Protein AF-0000000067513348 (afdb_homodimer)

Nearest PDB structures (foldseek):
  6lum-assembly1_C  TM=8.957E-01  e=8.900E-07  Mycolicibacterium smegmatis MC2 51
  1nek-assembly1_C  TM=7.418E-01  e=1.037E-02  Escherichia coli
  2acz-assembly1_C-2  TM=6.701E-01  e=1.286E-02  Escherichia coli
  2acz-assembly1_C-3  TM=6.701E-01  e=1.286E-02  Escherichia coli
  7jz2-assembly1_C  TM=6.720E-01  e=1.595E-02  Escherichia coli K-12

Structure (mmCIF, N/CA/C/O backbone):
data_AF-0000000067513348-model_v1
#
loop_
_entity.id
_entity.type
_entity.pdbx_description
1 polymer 'Succinate dehydrogenase, cytochrome subunit'
#
loop_
_atom_site.group_PDB
_atom_site.id
_atom_site.type_symbol
_atom_site.label_atom_id
_atom_site.label_alt_id
_atom_site.label_comp_id
_atom_site.label_asym_id
_atom_site.label_entity_id
_atom_site.label_seq_id
_atom_site.pdbx_PDB_ins_code
_atom_site.Cartn_x
_atom_site.Cartn_y
_atom_site.Cartn_z
_atom_site.occupancy
_atom_site.B_iso_or_equiv
_atom_site.auth_seq_id
_atom_site.auth_comp_id
_atom_site.auth_asym_id
_atom_site.auth_atom_id
_atom_site.pdbx_PDB_model_num
ATOM 1 N N . MET A 1 1 ? -5.938 24.328 7.621 1 31.73 1 MET A N 1
ATOM 2 C CA . MET A 1 1 ? -6.676 23.156 8.102 1 31.73 1 MET A CA 1
ATOM 3 C C . MET A 1 1 ? -7.84 22.828 7.176 1 31.73 1 MET A C 1
ATOM 5 O O . MET A 1 1 ? -8.562 23.719 6.742 1 31.73 1 MET A O 1
ATOM 9 N N . TYR A 1 2 ? -7.648 21.75 6.25 1 42.44 2 TYR A N 1
ATOM 10 C CA . TYR A 1 2 ? -8.648 21.328 5.277 1 42.44 2 TYR A CA 1
ATOM 11 C C . TYR A 1 2 ? -10.047 21.375 5.883 1 42.44 2 TYR A C 1
ATOM 13 O O . TYR A 1 2 ? -10.422 20.484 6.66 1 42.44 2 TYR A O 1
ATOM 21 N N . ARG A 1 3 ? -10.492 22.453 6.145 1 49.69 3 ARG A N 1
ATOM 22 C CA . ARG A 1 3 ? -11.703 22.797 6.883 1 49.69 3 ARG A CA 1
ATOM 23 C C . ARG A 1 3 ? -12.898 22 6.391 1 49.69 3 ARG A C 1
ATOM 25 O O . ARG A 1 3 ? -13.906 21.875 7.098 1 49.69 3 ARG A O 1
ATOM 32 N N . GLY A 1 4 ? -13.156 21.828 5.051 1 55.34 4 GLY A N 1
ATOM 33 C CA . GLY A 1 4 ? -14.469 21.359 4.617 1 55.34 4 GLY A CA 1
ATOM 34 C C . GLY A 1 4 ? -14.656 19.859 4.793 1 55.34 4 GLY A C 1
ATOM 35 O O . GLY A 1 4 ? -13.703 19.141 5.078 1 55.34 4 GLY A O 1
ATOM 36 N N . SER A 1 5 ? -15.969 19.391 5.074 1 69.56 5 SER A N 1
ATOM 37 C CA . SER A 1 5 ? -16.453 18.047 5.289 1 69.56 5 SER A CA 1
ATOM 38 C C . SER A 1 5 ? -15.734 17.047 4.391 1 69.56 5 SER A C 1
ATOM 40 O O . SER A 1 5 ? -15.383 15.945 4.828 1 69.56 5 SER A O 1
ATOM 42 N N . GLU A 1 6 ? -15.234 17.547 3.195 1 72.69 6 GLU A N 1
ATOM 43 C CA . GLU A 1 6 ? -14.609 16.641 2.244 1 72.69 6 GLU A CA 1
ATOM 44 C C . GLU A 1 6 ? -13.18 16.312 2.658 1 72.69 6 GLU A C 1
ATOM 46 O O . GLU A 1 6 ? -12.75 15.156 2.562 1 72.69 6 GLU A O 1
ATOM 51 N N . GLY A 1 7 ? -12.523 17.281 3.131 1 77.19 7 GLY A N 1
ATOM 52 C CA . GLY A 1 7 ? -11.141 17.094 3.549 1 77.19 7 GLY A CA 1
ATOM 53 C C . GLY A 1 7 ? -11 16.188 4.75 1 77.19 7 GLY A C 1
ATOM 54 O O . GLY A 1 7 ? -10.094 15.344 4.793 1 77.19 7 GLY A O 1
ATOM 55 N N . GLN A 1 8 ? -11.93 16.406 5.578 1 85.25 8 GLN A N 1
ATOM 56 C CA . GLN A 1 8 ? -11.883 15.578 6.785 1 85.25 8 GLN A CA 1
ATOM 57 C C . GLN A 1 8 ? -12.148 14.109 6.457 1 85.25 8 GLN A C 1
ATOM 59 O O . GLN A 1 8 ? -11.461 13.219 6.973 1 85.25 8 GLN A O 1
ATOM 64 N N . TRP A 1 9 ? -13.07 13.914 5.562 1 88.94 9 TRP A N 1
ATOM 65 C CA . TRP A 1 9 ? -13.383 12.539 5.195 1 88.94 9 TRP A CA 1
ATOM 66 C C . TRP A 1 9 ? -12.242 11.906 4.41 1 88.94 9 TRP A C 1
ATOM 68 O O . TRP A 1 9 ? -11.953 10.719 4.559 1 88.94 9 TRP A O 1
ATOM 78 N N . ALA A 1 10 ? -11.625 12.703 3.598 1 91.44 10 ALA A N 1
ATOM 79 C CA . ALA A 1 10 ? -10.484 12.188 2.842 1 91.44 10 ALA A CA 1
ATOM 80 C C . ALA A 1 10 ? -9.359 11.75 3.775 1 91.44 10 ALA A C 1
ATOM 82 O O . ALA A 1 10 ? -8.711 10.734 3.533 1 91.44 10 ALA A O 1
ATOM 83 N N . PHE A 1 11 ? -9.297 12.5 4.812 1 91.31 11 PHE A N 1
ATOM 84 C CA . PHE A 1 11 ? -8.281 12.219 5.824 1 91.31 11 PHE A CA 1
ATOM 85 C C . PHE A 1 11 ? -8.578 10.898 6.531 1 91.31 11 PHE A C 1
ATOM 87 O O . PHE A 1 11 ? -7.715 10.023 6.602 1 91.31 11 PHE A O 1
ATOM 94 N N . TYR A 1 12 ? -9.711 10.703 6.941 1 93.75 12 TYR A N 1
ATOM 95 C CA . TYR A 1 12 ? -10.086 9.5 7.676 1 93.75 12 TYR A CA 1
ATOM 96 C C . TYR A 1 12 ? -10.07 8.273 6.766 1 93.75 12 TYR A C 1
ATOM 98 O O . TYR A 1 12 ? -9.531 7.23 7.133 1 93.75 12 TYR A O 1
ATOM 106 N N . LEU A 1 13 ? -10.594 8.445 5.621 1 95.94 13 LEU A N 1
ATOM 107 C CA . LEU A 1 13 ? -10.688 7.324 4.691 1 95.94 13 LEU A CA 1
ATOM 108 C C . LEU A 1 13 ? -9.305 6.879 4.238 1 95.94 13 LEU A C 1
ATOM 110 O O . LEU A 1 13 ? -9.078 5.688 3.998 1 95.94 13 LEU A O 1
ATOM 114 N N . HIS A 1 14 ? -8.391 7.781 4.137 1 97.25 14 HIS A N 1
ATOM 115 C CA . HIS A 1 14 ? -7.027 7.438 3.758 1 97.25 14 HIS A CA 1
ATOM 116 C C . HIS A 1 14 ? -6.371 6.547 4.809 1 97.25 14 HIS A C 1
ATOM 118 O O . HIS A 1 14 ? -5.805 5.5 4.477 1 97.25 14 HIS A O 1
ATOM 124 N N . ARG A 1 15 ? -6.582 6.926 6.062 1 96.62 15 ARG A N 1
ATOM 125 C CA . ARG A 1 15 ? -5.984 6.172 7.156 1 96.62 15 ARG A CA 1
ATOM 126 C C . ARG A 1 15 ? -6.691 4.832 7.352 1 96.62 15 ARG A C 1
ATOM 128 O O . ARG A 1 15 ? -6.043 3.812 7.594 1 96.62 15 ARG A O 1
ATOM 135 N N . ILE A 1 16 ? -7.969 4.809 7.18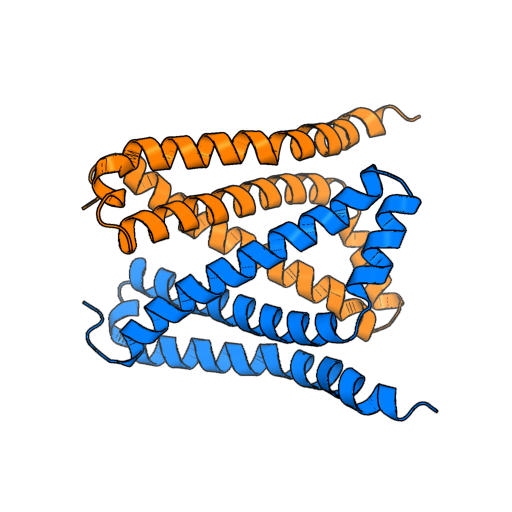4 1 96.81 16 ILE A N 1
ATOM 136 C CA . ILE A 1 16 ? -8.742 3.578 7.312 1 96.81 16 ILE A CA 1
ATOM 137 C C . ILE A 1 16 ? -8.367 2.615 6.188 1 96.81 16 ILE A C 1
ATOM 139 O O . ILE A 1 16 ? -8.18 1.419 6.422 1 96.81 16 ILE A O 1
ATOM 143 N N . SER A 1 17 ? -8.258 3.098 5.004 1 97.75 17 SER A N 1
ATOM 144 C CA . SER A 1 17 ? -7.859 2.242 3.891 1 97.75 17 SER A CA 1
ATOM 145 C C . SER A 1 17 ? -6.445 1.712 4.082 1 97.75 17 SER A C 1
ATOM 147 O O . SER A 1 17 ? -6.164 0.55 3.781 1 97.75 17 SER A O 1
ATOM 149 N N . GLY A 1 18 ? -5.582 2.559 4.613 1 97.62 18 GLY A N 1
ATOM 150 C CA . GLY A 1 18 ? -4.234 2.102 4.914 1 97.62 18 GLY A CA 1
ATOM 151 C C . GLY A 1 18 ? -4.203 0.943 5.895 1 97.62 18 GLY A C 1
ATOM 152 O O . GLY A 1 18 ? -3.455 -0.018 5.699 1 97.62 18 GLY A O 1
ATOM 153 N N . ILE A 1 19 ? -5.031 1.022 6.902 1 97.25 19 ILE A N 1
ATOM 154 C CA . ILE A 1 19 ? -5.113 -0.045 7.891 1 97.25 19 ILE A CA 1
ATOM 155 C C . ILE A 1 19 ? -5.668 -1.311 7.242 1 97.25 19 ILE A C 1
ATOM 157 O O . ILE A 1 19 ? -5.152 -2.408 7.465 1 97.25 19 ILE A O 1
ATOM 161 N N . GLY A 1 20 ? -6.75 -1.116 6.52 1 96.75 20 GLY A N 1
ATOM 162 C CA . GLY A 1 20 ? -7.297 -2.258 5.801 1 96.75 20 GLY A CA 1
ATOM 163 C C . GLY A 1 20 ? -6.285 -2.928 4.891 1 96.75 20 GLY A C 1
ATOM 164 O O . GLY A 1 20 ? -6.188 -4.156 4.863 1 96.75 20 GLY A O 1
ATOM 165 N N . ILE A 1 21 ? -5.52 -2.182 4.168 1 97.19 21 ILE A N 1
ATOM 166 C CA . ILE A 1 21 ? -4.512 -2.693 3.248 1 97.19 21 ILE A CA 1
ATOM 167 C C . ILE A 1 21 ? -3.42 -3.42 4.031 1 97.19 21 ILE A C 1
ATOM 169 O O . ILE A 1 21 ? -2.92 -4.461 3.594 1 97.19 21 ILE A O 1
ATOM 173 N N . LEU A 1 22 ? -3.098 -2.896 5.203 1 96.38 22 LEU A N 1
ATOM 174 C CA . LEU A 1 22 ? -2.072 -3.529 6.027 1 96.38 22 LEU A CA 1
ATOM 175 C C . LEU A 1 22 ? -2.506 -4.93 6.453 1 96.38 22 LEU A C 1
ATOM 177 O O . LEU A 1 22 ? -1.706 -5.867 6.426 1 96.38 22 LEU A O 1
ATOM 181 N N . VAL A 1 23 ? -3.715 -5.035 6.82 1 94.12 23 VAL A N 1
ATOM 182 C CA . VAL A 1 23 ? -4.238 -6.332 7.23 1 94.12 23 VAL A CA 1
ATOM 183 C C . VAL A 1 23 ? -4.16 -7.312 6.066 1 94.12 23 VAL A C 1
ATOM 185 O O . VAL A 1 23 ? -3.701 -8.445 6.23 1 94.12 23 VAL A O 1
ATOM 188 N N . PHE A 1 24 ? -4.547 -6.863 4.934 1 93.06 24 PHE A N 1
ATOM 189 C CA . PHE A 1 24 ? -4.496 -7.73 3.762 1 93.06 24 PHE A CA 1
ATOM 190 C C . PHE A 1 24 ? -3.051 -8.055 3.391 1 93.06 24 PHE A C 1
ATOM 192 O O . PHE A 1 24 ? -2.752 -9.164 2.943 1 93.06 24 PHE A O 1
ATOM 199 N N . LEU A 1 25 ? -2.211 -7.102 3.494 1 93.88 25 LEU A N 1
ATOM 200 C CA . LEU A 1 25 ? -0.804 -7.32 3.172 1 93.88 25 LEU A CA 1
ATOM 201 C C . LEU A 1 25 ? -0.215 -8.438 4.023 1 93.88 25 LEU A C 1
ATOM 203 O O . LEU A 1 25 ? 0.564 -9.258 3.531 1 93.88 25 LEU A O 1
ATOM 207 N N . VAL A 1 26 ? -0.565 -8.461 5.309 1 91.25 26 VAL A N 1
ATOM 208 C CA . VAL A 1 26 ? -0.081 -9.523 6.188 1 91.25 26 VAL A CA 1
ATOM 209 C C . VAL A 1 26 ? -0.565 -10.875 5.676 1 91.25 26 VAL A C 1
ATOM 211 O O . VAL A 1 26 ? 0.214 -11.828 5.59 1 91.25 26 VAL A O 1
ATOM 214 N N . LEU A 1 27 ? -1.807 -10.945 5.277 1 89.44 27 LEU A N 1
ATOM 215 C CA . LEU A 1 27 ? -2.355 -12.188 4.734 1 89.44 27 LEU A CA 1
ATOM 216 C C . LEU A 1 27 ? -1.674 -12.547 3.418 1 89.44 27 LEU A C 1
ATOM 218 O O . LEU A 1 27 ? -1.417 -13.727 3.15 1 89.44 27 LEU A O 1
ATOM 222 N N . HIS A 1 28 ? -1.433 -11.547 2.619 1 88.06 28 HIS A N 1
ATOM 223 C CA . HIS A 1 28 ? -0.771 -11.75 1.334 1 88.06 28 HIS A CA 1
ATOM 224 C C . HIS A 1 28 ? 0.638 -12.305 1.521 1 88.06 28 HIS A C 1
ATOM 226 O O . HIS A 1 28 ? 1.025 -13.258 0.849 1 88.06 28 HIS A O 1
ATOM 232 N N . VAL A 1 29 ? 1.4 -11.75 2.443 1 86.56 29 VAL A N 1
ATOM 233 C CA . VAL A 1 29 ? 2.768 -12.188 2.711 1 86.56 29 VAL A CA 1
ATOM 234 C C . VAL A 1 29 ? 2.754 -13.609 3.273 1 86.56 29 VAL A C 1
ATOM 236 O O . VAL A 1 29 ? 3.594 -14.438 2.912 1 86.56 29 VAL A O 1
ATOM 239 N N . LEU A 1 30 ? 1.807 -13.898 4.141 1 87.5 30 LEU A N 1
ATOM 240 C CA . LEU A 1 30 ? 1.687 -15.242 4.691 1 87.5 30 LEU A CA 1
ATOM 241 C C . LEU A 1 30 ? 1.368 -16.25 3.596 1 87.5 30 LEU A C 1
ATOM 243 O O . LEU A 1 30 ? 1.89 -17.375 3.605 1 87.5 30 LEU A O 1
ATOM 247 N N . ASN A 1 31 ? 0.584 -15.836 2.709 1 86.81 31 ASN A N 1
ATOM 248 C CA . ASN A 1 31 ? 0.25 -16.719 1.592 1 86.81 31 ASN A CA 1
ATOM 249 C C . ASN A 1 31 ? 1.469 -17 0.719 1 86.81 31 ASN A C 1
ATOM 251 O O . ASN A 1 31 ? 1.747 -18.156 0.391 1 86.81 31 ASN A O 1
ATOM 255 N N . ILE A 1 32 ? 2.238 -16.016 0.394 1 83.06 32 ILE A N 1
ATOM 256 C CA . ILE A 1 32 ? 3.42 -16.188 -0.444 1 83.06 32 ILE A CA 1
ATOM 257 C C . ILE A 1 32 ? 4.484 -16.969 0.319 1 83.06 32 ILE A C 1
ATOM 259 O O . ILE A 1 32 ? 5.121 -17.875 -0.238 1 83.06 32 ILE A O 1
ATOM 263 N N . ALA A 1 33 ? 4.574 -16.703 1.636 1 82.62 33 ALA A N 1
ATOM 264 C CA . ALA A 1 33 ? 5.566 -17.359 2.479 1 82.62 33 ALA A CA 1
ATOM 265 C C . ALA A 1 33 ? 5.203 -18.812 2.717 1 82.62 33 ALA A C 1
ATOM 267 O O . ALA A 1 33 ? 6.066 -19.625 3.053 1 82.62 33 ALA A O 1
ATOM 268 N N . SER A 1 34 ? 3.979 -19.156 2.576 1 87.19 34 SER A N 1
ATOM 269 C CA . SER A 1 34 ? 3.523 -20.516 2.854 1 87.19 34 SER A CA 1
ATOM 270 C C . SER A 1 34 ? 4.211 -21.516 1.942 1 87.19 34 SER A C 1
ATOM 272 O O . SER A 1 34 ? 4.367 -22.688 2.307 1 87.19 34 SER A O 1
ATOM 274 N N . ALA A 1 35 ? 4.625 -21.078 0.746 1 81.69 35 ALA A N 1
ATOM 275 C CA . ALA A 1 35 ? 5.34 -21.953 -0.18 1 81.69 35 ALA A CA 1
ATOM 276 C C . ALA A 1 35 ? 6.672 -22.406 0.412 1 81.69 35 ALA A C 1
ATOM 278 O O . ALA A 1 35 ? 7.191 -23.469 0.05 1 81.69 35 ALA A O 1
ATOM 279 N N . MET A 1 36 ? 7.148 -21.609 1.382 1 78.56 36 MET A N 1
ATOM 280 C CA . MET A 1 36 ? 8.422 -21.938 2.012 1 78.56 36 MET A CA 1
ATOM 281 C C . MET A 1 36 ? 8.242 -23 3.086 1 78.56 36 MET A C 1
ATOM 283 O O . MET A 1 36 ? 9.219 -23.594 3.547 1 78.56 36 MET A O 1
ATOM 287 N N . TRP A 1 37 ? 6.98 -23.328 3.453 1 85.81 37 TRP A N 1
ATOM 288 C CA . TRP A 1 37 ? 6.727 -24.25 4.559 1 85.81 37 TRP A CA 1
ATOM 289 C C . TRP A 1 37 ? 6.16 -25.578 4.055 1 85.81 37 TRP A C 1
ATOM 291 O O . TRP A 1 37 ? 5.688 -26.391 4.844 1 85.81 37 TRP A O 1
ATOM 301 N N . GLY A 1 38 ? 6.086 -25.828 2.734 1 87.38 38 GLY A N 1
ATOM 302 C CA . GLY A 1 38 ? 5.695 -27.109 2.16 1 87.38 38 GLY A CA 1
ATOM 303 C C . GLY A 1 38 ? 4.285 -27.094 1.596 1 87.38 38 GLY A C 1
ATOM 304 O O . GLY A 1 38 ? 3.535 -26.141 1.798 1 87.38 38 GLY A O 1
ATOM 305 N N . PRO A 1 39 ? 3.938 -28.156 0.902 1 90.81 39 PRO A N 1
ATOM 306 C CA . PRO A 1 39 ? 2.656 -28.219 0.198 1 90.81 39 PRO A CA 1
ATOM 307 C C . PRO A 1 39 ? 1.464 -28.297 1.15 1 90.81 39 PRO A C 1
ATOM 309 O O . PRO A 1 39 ? 0.375 -27.812 0.82 1 90.81 39 PRO A O 1
ATOM 312 N N . GLU A 1 40 ? 1.701 -28.906 2.23 1 92.31 40 GLU A N 1
ATOM 313 C CA . GLU A 1 40 ? 0.594 -29 3.176 1 92.31 40 GLU A CA 1
ATOM 314 C C . GLU A 1 40 ? 0.134 -27.625 3.639 1 92.31 40 GLU A C 1
ATOM 316 O O . GLU A 1 40 ? -1.065 -27.344 3.66 1 92.31 40 GLU A O 1
ATOM 321 N N . VAL A 1 41 ? 1.151 -26.844 3.994 1 90.19 41 VAL A N 1
ATOM 322 C CA . VAL A 1 41 ? 0.837 -25.5 4.473 1 90.19 41 VAL A CA 1
ATOM 323 C C . VAL A 1 41 ? 0.28 -24.656 3.326 1 90.19 41 VAL A C 1
ATOM 325 O O . VAL A 1 41 ? -0.736 -23.984 3.482 1 90.19 41 VAL A O 1
ATOM 328 N N . SER A 1 42 ? 0.935 -24.734 2.209 1 89.06 42 SER A N 1
ATOM 329 C CA . SER A 1 42 ? 0.502 -23.953 1.054 1 89.06 42 SER A CA 1
ATOM 330 C C . SER A 1 42 ? -0.911 -24.328 0.626 1 89.06 42 SER A C 1
ATOM 332 O O . SER A 1 42 ? -1.727 -23.469 0.309 1 89.06 42 SER A O 1
ATOM 334 N N . ASN A 1 43 ? -1.241 -25.609 0.68 1 90 43 ASN A N 1
ATOM 335 C CA . ASN A 1 43 ? -2.566 -26.078 0.293 1 90 43 ASN A CA 1
ATOM 336 C C . ASN A 1 43 ? -3.639 -25.594 1.266 1 90 43 ASN A C 1
ATOM 338 O O . ASN A 1 43 ? -4.762 -25.281 0.856 1 90 43 ASN A O 1
ATOM 342 N N . ALA A 1 44 ? -3.297 -25.547 2.504 1 87.56 44 ALA A N 1
ATOM 343 C CA . ALA A 1 44 ? -4.242 -25.062 3.502 1 87.56 44 ALA A CA 1
ATOM 344 C C . ALA A 1 44 ? -4.602 -23.594 3.238 1 87.56 44 ALA A C 1
ATOM 346 O O . ALA A 1 44 ? -5.773 -23.219 3.334 1 87.56 44 ALA A O 1
ATOM 347 N N . PHE A 1 45 ? -3.607 -22.844 2.891 1 86.62 45 PHE A N 1
ATOM 348 C CA . PHE A 1 45 ? -3.838 -21.438 2.578 1 86.62 45 PHE A CA 1
ATOM 349 C C . PHE A 1 45 ? -4.668 -21.297 1.308 1 86.62 45 PHE A C 1
ATOM 351 O O . PHE A 1 45 ? -5.555 -20.438 1.231 1 86.62 45 PHE A O 1
ATOM 358 N N . MET A 1 46 ? -4.434 -22.172 0.364 1 83.19 46 MET A N 1
ATOM 359 C CA . MET A 1 46 ? -5.188 -22.125 -0.887 1 83.19 46 MET A CA 1
ATOM 360 C C . MET A 1 46 ? -6.664 -22.406 -0.644 1 83.19 46 MET A C 1
ATOM 362 O O . MET A 1 46 ? -7.531 -21.766 -1.233 1 83.19 46 MET A O 1
ATOM 366 N N . LYS A 1 47 ? -6.883 -23.297 0.17 1 83.94 47 LYS A N 1
ATOM 367 C CA . LYS A 1 47 ? -8.258 -23.641 0.508 1 83.94 47 LYS A CA 1
ATOM 368 C C . LYS A 1 47 ? -8.961 -22.484 1.214 1 83.94 47 LYS A C 1
ATOM 370 O O . LYS A 1 47 ? -10.141 -22.219 0.98 1 83.94 47 LYS A O 1
ATOM 375 N N . PHE A 1 48 ? -8.18 -21.812 2.01 1 80.12 48 PHE A N 1
ATOM 376 C CA . PHE A 1 48 ? -8.719 -20.688 2.752 1 80.12 48 PHE A CA 1
ATOM 377 C C . PHE A 1 48 ? -9.047 -19.531 1.814 1 80.12 48 PHE A C 1
ATOM 379 O O . PHE A 1 48 ? -10.117 -18.922 1.912 1 80.12 48 PHE A O 1
ATOM 386 N N . TYR A 1 49 ? -8.266 -19.281 0.814 1 77.38 49 TYR A N 1
ATOM 387 C CA . TYR A 1 49 ? -8.367 -18.094 -0.033 1 77.38 49 TYR A CA 1
ATOM 388 C C . TYR A 1 49 ? -9.367 -18.312 -1.158 1 77.38 49 TYR A C 1
ATOM 390 O O . TYR A 1 49 ? -9.836 -17.359 -1.775 1 77.38 49 TYR A O 1
ATOM 398 N N . HIS A 1 50 ? -9.766 -19.531 -1.414 1 74.12 50 HIS A N 1
ATOM 399 C CA . HIS A 1 50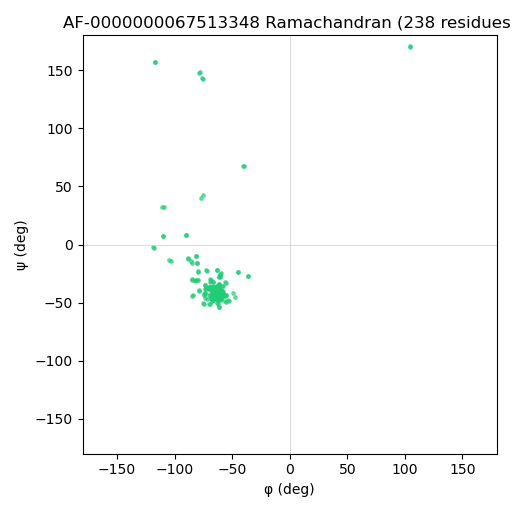 ? -10.68 -19.812 -2.516 1 74.12 50 HIS A CA 1
ATOM 400 C C . HIS A 1 50 ? -12.133 -19.734 -2.055 1 74.12 50 HIS A C 1
ATOM 402 O O . HIS A 1 50 ? -13.047 -19.938 -2.855 1 74.12 50 HIS A O 1
ATOM 408 N N . GLN A 1 51 ? -12.258 -19.312 -0.924 1 77.25 51 GLN A N 1
ATOM 409 C CA . GLN A 1 51 ? -13.625 -19.125 -0.463 1 77.25 51 GLN A CA 1
ATOM 410 C C . GLN A 1 51 ? -14.242 -17.859 -1.07 1 77.25 51 GLN A C 1
ATOM 412 O O . GLN A 1 51 ? -13.539 -16.875 -1.31 1 77.25 51 GLN A O 1
ATOM 417 N N . PRO A 1 52 ? -15.523 -17.891 -1.392 1 77.56 52 PRO A N 1
ATOM 418 C CA . PRO A 1 52 ? -16.188 -16.75 -2.033 1 77.56 52 PRO A CA 1
ATOM 419 C C . PRO A 1 52 ? -16.047 -15.469 -1.227 1 77.56 52 PRO A C 1
ATOM 421 O O . PRO A 1 52 ? -16.031 -14.375 -1.801 1 77.56 52 PRO A O 1
ATOM 424 N N . VAL A 1 53 ? -16 -15.578 0.058 1 80.25 53 VAL A N 1
ATOM 425 C CA . VAL A 1 53 ? -15.898 -14.406 0.924 1 80.25 53 VAL A CA 1
ATOM 426 C C . VAL A 1 53 ? -14.617 -13.641 0.612 1 80.25 53 VAL A C 1
ATOM 428 O O . VAL A 1 53 ? -14.57 -12.414 0.727 1 80.25 53 VAL A O 1
ATOM 431 N N . PHE A 1 54 ? -13.648 -14.344 0.082 1 82.62 54 PHE A N 1
ATOM 432 C CA . PHE A 1 54 ? -12.375 -13.695 -0.181 1 82.62 54 PHE A CA 1
ATOM 433 C C . PHE A 1 54 ? -12.438 -12.875 -1.464 1 82.62 54 PHE A C 1
ATOM 435 O O . PHE A 1 54 ? -11.664 -11.93 -1.639 1 82.62 54 PHE A O 1
ATOM 442 N N . GLN A 1 55 ? -13.422 -13.289 -2.332 1 81.94 55 GLN A N 1
ATOM 443 C CA . GLN A 1 55 ? -13.594 -12.484 -3.535 1 81.94 55 GLN A CA 1
ATOM 444 C C . GLN A 1 55 ? -14.18 -11.117 -3.199 1 81.94 55 GLN A C 1
ATOM 446 O O . GLN A 1 55 ? -13.812 -10.109 -3.812 1 81.94 55 GLN A O 1
ATOM 451 N N . LEU A 1 56 ? -15.078 -11.125 -2.242 1 87.62 56 LEU A N 1
ATOM 452 C CA . LEU A 1 56 ? -15.625 -9.859 -1.774 1 87.62 56 LEU A CA 1
ATOM 453 C C . LEU A 1 56 ? -14.539 -9.023 -1.097 1 87.62 56 LEU A C 1
ATOM 455 O O . LEU A 1 56 ? -14.477 -7.809 -1.29 1 87.62 56 LEU A O 1
ATOM 459 N N . GLY A 1 57 ? -13.734 -9.695 -0.346 1 89.75 57 GLY A N 1
ATOM 460 C CA . GLY A 1 57 ? -12.617 -9.023 0.288 1 89.75 57 GLY A CA 1
ATOM 461 C C . GLY A 1 57 ? -11.641 -8.422 -0.707 1 89.75 57 GLY A C 1
ATOM 462 O O . GLY A 1 57 ? -11.117 -7.332 -0.487 1 89.75 57 GLY A O 1
ATOM 463 N N . LEU A 1 58 ? -11.531 -9.148 -1.771 1 88.25 58 LEU A N 1
ATOM 464 C CA . LEU A 1 58 ? -10.641 -8.664 -2.814 1 88.25 58 LEU A CA 1
ATOM 465 C C . LEU A 1 58 ? -11.188 -7.379 -3.438 1 88.25 58 LEU A C 1
ATOM 467 O O . LEU A 1 58 ? -10.43 -6.441 -3.699 1 88.25 58 LEU A O 1
ATOM 471 N N . LEU A 1 59 ? -12.461 -7.352 -3.645 1 91.38 59 LEU A N 1
ATOM 472 C CA . LEU A 1 59 ? -13.078 -6.152 -4.211 1 91.38 59 LEU A CA 1
ATOM 473 C C . LEU A 1 59 ? -12.914 -4.965 -3.271 1 91.38 59 LEU A C 1
ATOM 475 O O . LEU A 1 59 ? -12.609 -3.854 -3.715 1 91.38 59 LEU A O 1
ATOM 479 N N . VAL A 1 60 ? -13.102 -5.238 -2.023 1 94.81 60 VAL A N 1
ATOM 480 C CA . VAL A 1 60 ? -12.945 -4.184 -1.024 1 94.81 60 VAL A CA 1
ATOM 481 C C . VAL A 1 60 ? -11.484 -3.738 -0.963 1 94.81 60 VAL A C 1
ATOM 483 O O . VAL A 1 60 ? -11.203 -2.543 -0.867 1 94.81 60 VAL A O 1
ATOM 486 N N . LEU A 1 61 ? -10.625 -4.688 -1.046 1 94.75 61 LEU A N 1
ATOM 487 C CA . LEU A 1 61 ? -9.203 -4.387 -1.019 1 94.75 61 LEU A CA 1
ATOM 488 C C . LEU A 1 61 ? -8.805 -3.533 -2.219 1 94.75 61 LEU A C 1
ATOM 490 O O . LEU A 1 61 ? -8.078 -2.549 -2.07 1 94.75 61 LEU A O 1
ATOM 494 N N . ILE A 1 62 ? -9.266 -3.885 -3.348 1 94.19 62 ILE A N 1
ATOM 495 C CA . ILE A 1 62 ? -8.93 -3.146 -4.559 1 94.19 62 ILE A CA 1
ATOM 496 C C . ILE A 1 62 ? -9.445 -1.714 -4.449 1 94.19 62 ILE A C 1
ATOM 498 O O . ILE A 1 62 ? -8.742 -0.763 -4.789 1 94.19 62 ILE A O 1
ATOM 502 N N . ALA A 1 63 ? -10.68 -1.607 -3.936 1 97 63 ALA A N 1
ATOM 503 C CA . ALA A 1 63 ? -11.227 -0.271 -3.709 1 97 63 ALA A CA 1
ATOM 504 C C . ALA A 1 63 ? -10.344 0.52 -2.742 1 97 63 ALA A C 1
ATOM 506 O O . ALA A 1 63 ? -10.047 1.69 -2.982 1 97 63 ALA A O 1
ATOM 507 N N . GLY A 1 64 ? -9.961 -0.097 -1.677 1 97.75 64 GLY A N 1
ATOM 508 C CA . GLY A 1 64 ? -9.109 0.541 -0.689 1 97.75 64 GLY A CA 1
ATOM 509 C C . GLY A 1 64 ? -7.754 0.947 -1.244 1 97.75 64 GLY A C 1
ATOM 510 O O . GLY A 1 64 ? -7.281 2.055 -0.988 1 97.75 64 GLY A O 1
ATOM 511 N N . VAL A 1 65 ? -7.145 0.101 -1.998 1 97.5 65 VAL A N 1
ATOM 512 C CA . VAL A 1 65 ? -5.824 0.359 -2.562 1 97.5 65 VAL A CA 1
ATOM 513 C C . VAL A 1 65 ? -5.906 1.516 -3.557 1 97.5 65 VAL A C 1
ATOM 515 O O . VAL A 1 65 ? -5.051 2.404 -3.557 1 97.5 65 VAL A O 1
ATOM 518 N N . LEU A 1 66 ? -6.918 1.52 -4.402 1 97.31 66 LEU A N 1
ATOM 519 C CA . LEU A 1 66 ? -7.074 2.582 -5.387 1 97.31 66 LEU A CA 1
ATOM 520 C C . LEU A 1 66 ? -7.316 3.926 -4.707 1 97.31 66 LEU A C 1
ATOM 522 O O . LEU A 1 66 ? -6.699 4.93 -5.066 1 97.31 66 LEU A O 1
ATOM 526 N N . TYR A 1 67 ? -8.188 3.912 -3.768 1 98.06 67 TYR A N 1
ATOM 527 C CA . TYR A 1 67 ? -8.445 5.156 -3.053 1 98.06 67 TYR A CA 1
ATOM 528 C C . TYR A 1 67 ? -7.191 5.652 -2.346 1 98.06 67 TYR A C 1
ATOM 530 O O . TYR A 1 67 ? -6.828 6.824 -2.459 1 98.06 67 TYR A O 1
ATOM 538 N N . HIS A 1 68 ? -6.586 4.816 -1.547 1 98.38 68 HIS A N 1
ATOM 539 C CA . HIS A 1 68 ? -5.375 5.156 -0.809 1 98.38 68 HIS A CA 1
ATOM 540 C C . HIS A 1 68 ? -4.297 5.703 -1.738 1 98.38 68 HIS A C 1
ATOM 542 O O . HIS A 1 68 ? -3.68 6.73 -1.443 1 98.38 68 HIS A O 1
ATOM 548 N N . GLY A 1 69 ? -4.07 4.988 -2.838 1 97.94 69 GLY A N 1
ATOM 549 C CA . GLY A 1 69 ? -3.055 5.406 -3.793 1 97.94 69 GLY A CA 1
ATOM 550 C C . GLY A 1 69 ? -3.348 6.754 -4.422 1 97.94 69 GLY A C 1
ATOM 551 O O . GLY A 1 69 ? -2.488 7.637 -4.438 1 97.94 69 GLY A O 1
ATOM 552 N N . PHE A 1 70 ? -4.539 6.938 -4.949 1 97.94 70 PHE A N 1
ATOM 553 C CA . PHE A 1 70 ? -4.883 8.172 -5.648 1 97.94 70 PHE A CA 1
ATOM 554 C C . PHE A 1 70 ? -4.98 9.336 -4.672 1 97.94 70 PHE A C 1
ATOM 556 O O . PHE A 1 70 ? -4.598 10.461 -4.996 1 97.94 70 PHE A O 1
ATOM 563 N N . ASN A 1 71 ? -5.531 9.023 -3.49 1 97.31 71 ASN A N 1
ATOM 564 C CA . ASN A 1 71 ? -5.555 10.086 -2.49 1 97.31 71 ASN A CA 1
ATOM 565 C C . ASN A 1 71 ? -4.148 10.453 -2.025 1 97.31 71 ASN A C 1
ATOM 567 O O . ASN A 1 71 ? -3.873 11.617 -1.714 1 97.31 71 ASN A O 1
ATOM 571 N N . GLY A 1 72 ? -3.326 9.461 -1.892 1 97.06 72 GLY A N 1
ATOM 572 C CA . GLY A 1 72 ? -1.932 9.742 -1.59 1 97.06 72 GLY A CA 1
ATOM 573 C C . GLY A 1 72 ? -1.263 10.617 -2.629 1 97.06 72 GLY A C 1
ATOM 574 O O . GLY A 1 72 ? -0.509 11.531 -2.283 1 97.06 72 GLY A O 1
ATOM 575 N N . LEU A 1 73 ? -1.479 10.359 -3.859 1 97.44 73 LEU A N 1
ATOM 576 C CA . LEU A 1 73 ? -0.94 11.188 -4.934 1 97.44 73 LEU A CA 1
ATOM 577 C C . LEU A 1 73 ? -1.472 12.609 -4.84 1 97.44 73 LEU A C 1
ATOM 579 O O . LEU A 1 73 ? -0.721 13.57 -5.027 1 97.44 73 LEU A O 1
ATOM 583 N N . ARG A 1 74 ? -2.74 12.711 -4.551 1 96.88 74 ARG A N 1
ATOM 584 C CA . ARG A 1 74 ? -3.348 14.023 -4.355 1 96.88 74 ARG A CA 1
ATOM 585 C C . ARG A 1 74 ? -2.631 14.797 -3.256 1 96.88 74 ARG A C 1
ATOM 587 O O . ARG A 1 74 ? -2.312 15.977 -3.426 1 96.88 74 ARG A O 1
ATOM 594 N N . ILE A 1 75 ? -2.33 14.117 -2.15 1 95.88 75 ILE A N 1
ATOM 595 C CA . ILE A 1 75 ? -1.684 14.75 -1.008 1 95.88 75 ILE A CA 1
ATOM 596 C C . ILE A 1 75 ? -0.26 15.156 -1.381 1 95.88 75 ILE A C 1
ATOM 598 O O . ILE A 1 75 ? 0.186 16.266 -1.045 1 95.88 75 ILE A O 1
ATOM 602 N N . ILE A 1 76 ? 0.397 14.328 -2.09 1 96.75 76 ILE A N 1
ATOM 603 C CA . ILE A 1 76 ? 1.762 14.625 -2.508 1 96.75 76 ILE A CA 1
ATOM 604 C C . ILE A 1 76 ? 1.766 15.852 -3.416 1 96.75 76 ILE A C 1
ATOM 606 O O . ILE A 1 76 ? 2.607 16.75 -3.266 1 96.75 76 ILE A O 1
ATOM 610 N N . LEU A 1 77 ? 0.85 15.93 -4.344 1 96.38 77 LEU A N 1
ATOM 611 C CA . LEU A 1 77 ? 0.769 17.078 -5.246 1 96.38 77 LEU A CA 1
ATOM 612 C C . LEU A 1 77 ? 0.471 18.359 -4.477 1 96.38 77 LEU A C 1
ATOM 614 O O . LEU A 1 77 ? 1.031 19.406 -4.781 1 96.38 77 LEU A O 1
ATOM 618 N N . MET A 1 78 ? -0.349 18.25 -3.5 1 94.75 78 MET A N 1
ATOM 619 C CA . MET A 1 78 ? -0.678 19.406 -2.684 1 94.75 78 MET A CA 1
ATOM 620 C C . MET A 1 78 ? 0.523 19.844 -1.853 1 94.75 78 MET A C 1
ATOM 622 O O . MET A 1 78 ? 0.733 21.047 -1.639 1 94.75 78 MET A O 1
ATOM 626 N N . ASP A 1 79 ? 1.331 18.875 -1.512 1 93.31 79 ASP A N 1
ATOM 627 C CA . ASP A 1 79 ? 2.465 19.156 -0.639 1 93.31 79 ASP A CA 1
ATOM 628 C C . ASP A 1 79 ? 3.641 19.719 -1.433 1 93.31 79 ASP A C 1
ATOM 630 O O . ASP A 1 79 ? 4.406 20.547 -0.921 1 93.31 79 ASP A O 1
ATOM 634 N N . PHE A 1 80 ? 3.832 19.359 -2.67 1 94.88 80 PHE A N 1
ATOM 635 C CA . PHE A 1 80 ? 5.117 19.609 -3.309 1 94.88 80 PHE A CA 1
ATOM 636 C C . PHE A 1 80 ? 4.957 20.547 -4.508 1 94.88 80 PHE A C 1
ATOM 638 O O . PHE A 1 80 ? 5.938 20.891 -5.164 1 94.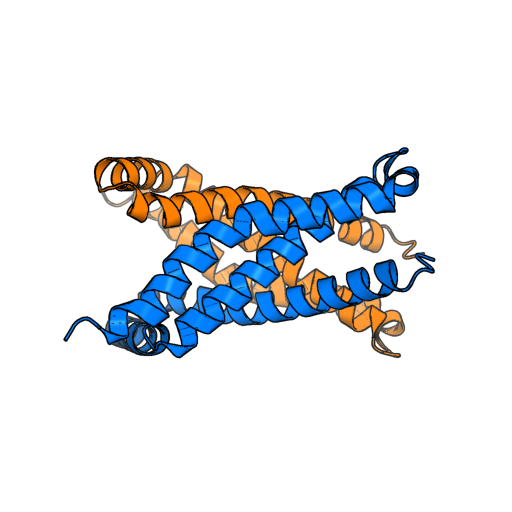88 80 PHE A O 1
ATOM 645 N N . THR A 1 81 ? 3.719 20.906 -4.789 1 95.69 81 THR A N 1
ATOM 646 C CA . THR A 1 81 ? 3.529 21.844 -5.883 1 95.69 81 THR A CA 1
ATOM 647 C C . THR A 1 81 ? 2.92 23.156 -5.375 1 95.69 81 THR A C 1
ATOM 649 O O . THR A 1 81 ? 2.252 23.172 -4.34 1 95.69 81 THR A O 1
ATOM 652 N N . SER A 1 82 ? 3.121 24.219 -6.125 1 96 82 SER A N 1
ATOM 653 C CA . SER A 1 82 ? 2.588 25.531 -5.75 1 96 82 SER A CA 1
ATOM 654 C C . SER A 1 82 ? 1.114 25.656 -6.121 1 96 82 SER A C 1
ATOM 656 O O . SER A 1 82 ? 0.4 26.5 -5.578 1 96 82 SER A O 1
ATOM 658 N N . TRP A 1 83 ? 0.66 24.797 -6.941 1 96.88 83 TRP A N 1
ATOM 659 C CA . TRP A 1 83 ? -0.697 24.922 -7.465 1 96.88 83 TRP A CA 1
ATOM 660 C C . TRP A 1 83 ? -1.626 23.906 -6.797 1 96.88 83 TRP A C 1
ATOM 662 O O . TRP A 1 83 ? -2.85 24.016 -6.91 1 96.88 83 TRP A O 1
ATOM 672 N N . GLY A 1 84 ? -1.135 22.953 -6.109 1 93.69 84 GLY A N 1
ATOM 673 C CA . GLY A 1 84 ? -1.894 21.844 -5.578 1 93.69 84 GLY A CA 1
ATOM 674 C C . GLY A 1 84 ? -3.016 22.266 -4.648 1 93.69 84 GLY A C 1
ATOM 675 O O . GLY A 1 84 ? -4.152 21.812 -4.785 1 93.69 84 GLY A O 1
ATOM 676 N N . VAL A 1 85 ? -2.719 23.203 -3.805 1 93.31 85 VAL A N 1
ATOM 677 C CA . VAL A 1 85 ? -3.703 23.625 -2.814 1 93.31 85 VAL A CA 1
ATOM 678 C C . VAL A 1 85 ? -4.789 24.453 -3.492 1 93.31 85 VAL A C 1
ATOM 680 O O . VAL A 1 85 ? -5.969 24.359 -3.143 1 93.31 85 VAL A O 1
ATOM 683 N N . ARG A 1 86 ? -4.34 25.188 -4.465 1 95.38 86 ARG A N 1
ATOM 684 C CA . ARG A 1 86 ? -5.285 26.016 -5.203 1 95.38 86 ARG A CA 1
ATOM 685 C C . ARG A 1 86 ? -6.32 25.156 -5.922 1 95.38 86 ARG A C 1
ATOM 687 O O . ARG A 1 86 ? -7.492 25.531 -6.012 1 95.38 86 ARG A O 1
ATOM 694 N N . TYR A 1 87 ? -5.879 24.047 -6.395 1 96.19 87 TYR A N 1
ATOM 695 C CA . TYR A 1 87 ? -6.766 23.188 -7.172 1 96.19 87 TYR A CA 1
ATOM 696 C C . TYR A 1 87 ? -7.117 21.922 -6.395 1 96.19 87 TYR A C 1
ATOM 698 O O . TYR A 1 87 ? -7.25 20.844 -6.98 1 96.19 87 TYR A O 1
ATOM 706 N N . GLN A 1 88 ? -7.191 22.031 -5.109 1 93 88 GLN A N 1
ATOM 707 C CA . GLN A 1 88 ? -7.398 20.875 -4.25 1 93 88 GLN A CA 1
ATOM 708 C C . GLN A 1 88 ? -8.727 20.188 -4.559 1 93 88 GLN A C 1
ATOM 710 O O . GLN A 1 88 ? -8.828 18.953 -4.477 1 93 88 GLN A O 1
ATOM 715 N N . LYS A 1 89 ? -9.781 20.938 -4.883 1 93.44 89 LYS A N 1
ATOM 716 C CA . LYS A 1 89 ? -11.07 20.344 -5.223 1 93.44 89 LYS A CA 1
ATOM 717 C C . LYS A 1 89 ? -10.992 19.562 -6.531 1 93.44 89 LYS A C 1
ATOM 719 O O . LYS A 1 89 ? -11.531 18.469 -6.637 1 93.44 89 LYS A O 1
ATOM 724 N N . GLN A 1 90 ? -10.375 20.188 -7.504 1 95.88 90 GLN A N 1
ATOM 725 C CA . GLN A 1 90 ? -10.18 19.5 -8.781 1 95.88 90 GLN A CA 1
ATOM 726 C C . GLN A 1 90 ? -9.359 18.234 -8.602 1 95.88 90 GLN A C 1
ATOM 728 O O . GLN A 1 90 ? -9.633 17.219 -9.234 1 95.88 90 GLN A O 1
ATOM 733 N N . LEU A 1 91 ? -8.383 18.312 -7.777 1 96.25 91 LEU A N 1
ATOM 734 C CA . LEU A 1 91 ? -7.57 17.125 -7.5 1 96.25 91 LEU A CA 1
ATOM 735 C C . LEU A 1 91 ? -8.398 16.031 -6.832 1 96.25 91 LEU A C 1
ATOM 737 O O . LEU A 1 91 ? -8.203 14.852 -7.098 1 96.25 91 LEU A O 1
ATOM 741 N N . TRP A 1 92 ? -9.25 16.438 -5.965 1 95.12 92 TRP A N 1
ATOM 742 C CA . TRP A 1 92 ? -10.141 15.477 -5.312 1 95.12 92 TRP A CA 1
ATOM 743 C C . TRP A 1 92 ? -11.016 14.758 -6.336 1 95.12 92 TRP A C 1
ATOM 745 O O . TRP A 1 92 ? -11.125 13.531 -6.309 1 95.12 92 TRP A O 1
ATOM 755 N N . TYR A 1 93 ? -11.586 15.484 -7.301 1 95.81 93 TYR A N 1
ATOM 756 C CA . TYR A 1 93 ? -12.422 14.898 -8.344 1 95.81 93 TYR A CA 1
ATOM 757 C C . TYR A 1 93 ? -11.602 14 -9.258 1 95.81 93 TYR A C 1
ATOM 759 O O . TYR A 1 93 ? -12.07 12.945 -9.688 1 95.81 93 TYR A O 1
ATOM 767 N N . ALA A 1 94 ? -10.438 14.5 -9.562 1 97.25 94 ALA A N 1
ATOM 768 C CA . ALA A 1 94 ? -9.57 13.695 -10.414 1 97.25 94 ALA A CA 1
ATOM 769 C C . ALA A 1 94 ? -9.273 12.344 -9.766 1 97.25 94 ALA A C 1
ATOM 771 O O . ALA A 1 94 ? -9.273 11.312 -10.438 1 97.25 94 ALA A O 1
ATOM 772 N N . ALA A 1 95 ? -9.055 12.359 -8.484 1 96.38 95 ALA A N 1
ATOM 773 C CA . ALA A 1 95 ? -8.797 11.117 -7.762 1 96.38 95 ALA A CA 1
ATOM 774 C C . ALA A 1 95 ? -9.992 10.18 -7.84 1 96.38 95 ALA A C 1
ATOM 776 O O . ALA A 1 95 ? -9.836 8.969 -8.039 1 96.38 95 ALA A O 1
ATOM 777 N N . TRP A 1 96 ? -11.203 10.719 -7.75 1 97.06 96 TRP A N 1
ATOM 778 C CA . TRP A 1 96 ? -12.398 9.891 -7.797 1 97.06 96 TRP A CA 1
ATOM 779 C C . TRP A 1 96 ? -12.648 9.375 -9.211 1 97.06 96 TRP A C 1
ATOM 781 O O . TRP A 1 96 ? -13.109 8.242 -9.391 1 97.06 96 TRP A O 1
ATOM 791 N N . VAL A 1 97 ? -12.398 10.188 -10.18 1 98 97 VAL A N 1
ATOM 792 C CA . VAL A 1 97 ? -12.555 9.758 -11.562 1 98 97 VAL A CA 1
ATOM 793 C C . VAL A 1 97 ? -11.594 8.602 -11.852 1 98 97 VAL A C 1
ATOM 795 O O . VAL A 1 97 ? -12 7.578 -12.406 1 98 97 VAL A O 1
ATOM 798 N N . LEU A 1 98 ? -10.375 8.781 -11.469 1 97.38 98 LEU A N 1
ATOM 799 C CA . LEU A 1 98 ? -9.398 7.715 -11.648 1 97.38 98 LEU A CA 1
ATOM 800 C C . LEU A 1 98 ? -9.812 6.461 -10.891 1 97.38 98 LEU A C 1
ATOM 802 O O . LEU A 1 98 ? -9.68 5.344 -11.398 1 97.38 98 LEU A O 1
ATOM 806 N N . PHE A 1 99 ? -10.312 6.66 -9.711 1 97.75 99 PHE A N 1
ATOM 807 C CA . PHE A 1 99 ? -10.812 5.551 -8.906 1 97.75 99 PHE A CA 1
ATOM 808 C C . PHE A 1 99 ? -11.875 4.762 -9.672 1 97.75 99 PHE A C 1
ATOM 810 O O . PHE A 1 99 ? -11.773 3.539 -9.805 1 97.75 99 PHE A O 1
ATOM 817 N N . VAL A 1 100 ? -12.836 5.43 -10.227 1 97.5 100 VAL A N 1
ATOM 818 C CA . VAL A 1 100 ? -13.945 4.777 -10.906 1 97.5 100 VAL A CA 1
ATOM 819 C C . VAL A 1 100 ? -13.445 4.078 -12.164 1 97.5 100 VAL A C 1
ATOM 821 O O . VAL A 1 100 ? -13.789 2.924 -12.43 1 97.5 100 VAL A O 1
ATOM 824 N N . VAL A 1 101 ? -12.617 4.711 -12.914 1 96.31 101 VAL A N 1
ATOM 825 C CA . VAL A 1 101 ? -12.117 4.168 -14.172 1 96.31 101 VAL A CA 1
ATOM 826 C C . VAL A 1 101 ? -11.328 2.887 -13.914 1 96.31 101 VAL A C 1
ATOM 828 O O . VAL A 1 101 ? -11.5 1.889 -14.609 1 96.31 101 VAL A O 1
ATOM 831 N N . PHE A 1 102 ? -10.57 2.877 -12.891 1 94.69 102 PHE A N 1
ATOM 832 C CA . PHE A 1 102 ? -9.695 1.733 -12.641 1 94.69 102 PHE A CA 1
ATOM 833 C C . PHE A 1 102 ? -10.445 0.638 -11.891 1 94.69 102 PHE A C 1
ATOM 835 O O . PHE A 1 102 ? -10.125 -0.544 -12.023 1 94.69 102 PHE A O 1
ATOM 842 N N . TYR A 1 103 ? -11.398 0.987 -11.109 1 95.69 103 TYR A N 1
ATOM 843 C CA . TYR A 1 103 ? -12.109 0.017 -10.281 1 95.69 103 TYR A CA 1
ATOM 844 C C . TYR A 1 103 ? -13.164 -0.727 -11.102 1 95.69 103 TYR A C 1
ATOM 846 O O . TYR A 1 103 ? -13.422 -1.909 -10.859 1 95.69 103 TYR A O 1
ATOM 854 N N . LEU A 1 104 ? -13.695 -0.113 -12.047 1 94.44 104 LEU A N 1
ATOM 855 C CA . LEU A 1 104 ? -14.844 -0.618 -12.789 1 94.44 104 LEU A CA 1
ATOM 856 C C . LEU A 1 104 ? -14.523 -1.959 -13.438 1 94.44 104 LEU A C 1
ATOM 858 O O . LEU A 1 104 ? -15.305 -2.91 -13.328 1 94.44 104 LEU A O 1
ATOM 862 N N . PRO A 1 105 ? -13.43 -2.131 -14.102 1 89.62 105 PRO A N 1
ATOM 863 C CA . PRO A 1 105 ? -13.133 -3.43 -14.711 1 89.62 105 PRO A CA 1
ATOM 864 C C . PRO A 1 105 ? -13.094 -4.566 -13.688 1 89.62 105 PRO A C 1
ATOM 866 O O . PRO A 1 105 ? -13.547 -5.676 -13.977 1 89.62 105 PRO A O 1
ATOM 869 N N . PHE A 1 106 ? -12.617 -4.262 -12.547 1 88.31 106 PHE A N 1
ATOM 870 C CA . PHE A 1 106 ? -12.539 -5.289 -11.516 1 88.31 106 PHE A CA 1
ATOM 871 C C . PHE A 1 106 ? -13.922 -5.598 -10.953 1 88.31 106 PHE A C 1
ATOM 873 O O . PHE A 1 106 ? -14.242 -6.758 -10.672 1 88.31 106 PHE A O 1
ATOM 880 N N . LEU A 1 107 ? -14.664 -4.562 -10.758 1 90.31 107 LEU A N 1
ATOM 881 C CA . LEU A 1 107 ? -16.031 -4.738 -10.266 1 90.31 107 LEU A CA 1
ATOM 882 C C . LEU A 1 107 ? -16.844 -5.605 -11.219 1 90.31 107 LEU A C 1
ATOM 884 O O . LEU A 1 107 ? -17.562 -6.504 -10.789 1 90.31 107 LEU A O 1
ATOM 888 N N . VAL A 1 108 ? -16.688 -5.426 -12.469 1 88.12 108 VAL A N 1
ATOM 889 C CA . VAL A 1 108 ? -17.453 -6.145 -13.484 1 88.12 108 VAL A CA 1
ATOM 890 C C . VAL A 1 108 ? -16.969 -7.59 -13.57 1 88.12 108 VAL A C 1
ATOM 892 O O . VAL A 1 108 ? -17.766 -8.523 -13.578 1 88.12 108 VAL A O 1
ATOM 895 N N . LYS A 1 109 ? -15.734 -7.777 -13.602 1 84 109 LYS A N 1
ATOM 896 C CA . LYS A 1 109 ? -15.172 -9.109 -13.773 1 84 109 LYS A CA 1
ATOM 897 C C . LYS A 1 109 ? -15.414 -9.977 -12.539 1 84 109 LYS A C 1
ATOM 899 O O . LYS A 1 109 ? -15.93 -11.086 -12.641 1 84 109 LYS A O 1
ATOM 904 N N . ILE A 1 110 ? -15.078 -9.469 -11.414 1 81.75 110 ILE A N 1
ATOM 905 C CA . ILE A 1 110 ? -15.195 -10.227 -10.172 1 81.75 110 ILE A CA 1
ATOM 906 C C . ILE A 1 110 ? -16.672 -10.32 -9.766 1 81.75 110 ILE A C 1
ATOM 908 O O . ILE A 1 110 ? -17.125 -11.383 -9.336 1 81.75 110 ILE A O 1
ATOM 912 N N . GLY A 1 111 ? -17.297 -9.219 -9.898 1 80.44 111 GLY A N 1
ATOM 913 C CA . GLY A 1 111 ? -18.719 -9.211 -9.594 1 80.44 111 GLY A CA 1
ATOM 914 C C . GLY A 1 111 ? -19.531 -10.172 -10.461 1 80.44 111 GLY A C 1
ATOM 915 O O . GLY A 1 111 ? -20.422 -10.859 -9.969 1 80.44 111 GLY A O 1
ATOM 916 N N . GLY A 1 112 ? -19.172 -10.18 -11.703 1 79.25 112 GLY A N 1
ATOM 917 C CA . GLY A 1 112 ? -19.812 -11.125 -12.602 1 79.25 112 GLY A CA 1
ATOM 918 C C . GLY A 1 112 ? -19.547 -12.57 -12.242 1 79.25 112 GLY A C 1
ATOM 919 O O . GLY A 1 112 ? -20.422 -13.422 -12.359 1 79.25 112 GLY A O 1
ATOM 920 N N . GLY A 1 113 ? -18.328 -12.805 -11.812 1 74.94 113 GLY A N 1
ATOM 921 C CA . GLY A 1 113 ? -17.984 -14.148 -11.367 1 74.94 113 GLY A CA 1
ATOM 922 C C . GLY A 1 113 ? -18.766 -14.57 -10.125 1 74.94 113 GLY A C 1
ATOM 923 O O . GLY A 1 113 ? -19.203 -15.711 -10.023 1 74.94 113 GLY A O 1
ATOM 924 N N . ILE A 1 114 ? -18.906 -13.711 -9.227 1 72.94 114 ILE A N 1
ATOM 925 C CA . ILE A 1 114 ? -19.625 -13.977 -7.992 1 72.94 114 ILE A CA 1
ATOM 926 C C . ILE A 1 114 ? -21.109 -14.227 -8.305 1 72.94 114 ILE A C 1
ATOM 928 O O . ILE A 1 114 ? -21.703 -15.156 -7.766 1 72.94 114 ILE A O 1
ATOM 932 N N . LEU A 1 115 ? -21.531 -13.414 -9.258 1 72.38 115 LEU A N 1
ATOM 933 C CA . LEU A 1 115 ? -22.938 -13.508 -9.586 1 72.38 115 LEU A CA 1
ATOM 934 C C . LEU A 1 115 ? -23.188 -14.633 -10.586 1 72.38 115 LEU A C 1
ATOM 936 O O . LEU A 1 115 ? -24.25 -15.281 -10.555 1 72.38 115 LEU A O 1
ATOM 940 N N . GLY A 1 116 ? -22.344 -14.766 -11.625 1 63.66 116 GLY A N 1
ATOM 941 C CA . GLY A 1 116 ? -22.5 -15.781 -12.648 1 63.66 116 GLY A CA 1
ATOM 942 C C . GLY A 1 116 ? -22.094 -17.172 -12.172 1 63.66 116 GLY A C 1
ATOM 943 O O . GLY A 1 116 ? -22.547 -18.172 -12.734 1 63.66 116 GLY A O 1
ATOM 944 N N . GLY A 1 117 ? -20.938 -17.453 -11.562 1 58 117 GLY A N 1
ATOM 945 C CA . GLY A 1 117 ? -20.656 -18.797 -11.07 1 58 117 GLY A CA 1
ATOM 946 C C . GLY A 1 117 ? -21.828 -19.406 -10.328 1 58 117 GLY A C 1
ATOM 947 O O . GLY A 1 117 ? -21.766 -20.562 -9.914 1 58 117 GLY A O 1
ATOM 948 N N . SER A 1 118 ? -22.75 -18.734 -9.773 1 46.53 118 SER A N 1
ATOM 949 C CA . SER A 1 118 ? -23.953 -19.438 -9.312 1 46.53 118 SER A CA 1
ATOM 950 C C . SER A 1 118 ? -24.672 -20.109 -10.477 1 46.53 118 SER A C 1
ATOM 952 O O . SER A 1 118 ? -25.453 -21.047 -10.266 1 46.53 118 SER A O 1
ATOM 954 N N . HIS A 1 119 ? -24.609 -19.656 -11.672 1 39.5 119 HIS A N 1
ATOM 955 C CA . HIS A 1 119 ? -25.422 -20.328 -12.672 1 39.5 119 HIS A CA 1
ATOM 956 C C . HIS A 1 119 ? -24.672 -21.5 -13.297 1 39.5 119 HIS A C 1
ATOM 958 O O . HIS A 1 119 ? -25.203 -22.156 -14.203 1 39.5 119 HIS A O 1
ATOM 964 N N . GLY A 1 120 ? -23.438 -21.672 -13.125 1 36.09 120 GLY A N 1
ATOM 965 C CA . GLY A 1 120 ? -22.906 -22.828 -13.844 1 36.09 120 GLY A CA 1
ATOM 966 C C . GLY A 1 120 ? -23.266 -24.156 -13.195 1 36.09 120 GLY A C 1
ATOM 967 O O . GLY A 1 120 ? -22.469 -24.734 -12.461 1 36.09 120 GLY A O 1
ATOM 968 N N . ASP A 1 121 ? -24.5 -24.406 -12.719 1 29.75 121 ASP A N 1
ATOM 969 C CA . ASP A 1 121 ? -24.922 -25.781 -12.914 1 29.75 121 ASP A CA 1
ATOM 970 C C . ASP A 1 121 ? -24.906 -26.156 -14.398 1 29.75 121 ASP A C 1
ATOM 972 O O . ASP A 1 121 ? -25.219 -25.328 -15.25 1 29.75 121 ASP A O 1
ATOM 976 N N . MET B 1 1 ? 5.816 21.172 14.82 1 31.67 1 MET B N 1
ATOM 977 C CA . MET B 1 1 ? 6.488 20.906 13.547 1 31.67 1 MET B CA 1
ATOM 978 C C . MET B 1 1 ? 7.691 19.984 13.758 1 31.67 1 MET B C 1
ATOM 980 O O . MET B 1 1 ? 8.477 20.188 14.68 1 31.67 1 MET B O 1
ATOM 984 N N . TYR B 1 2 ? 7.508 18.641 13.469 1 43.12 2 TYR B N 1
ATOM 985 C CA . TYR B 1 2 ? 8.539 17.641 13.695 1 43.12 2 TYR B CA 1
ATOM 986 C C . TYR B 1 2 ? 9.914 18.156 13.305 1 43.12 2 TYR B C 1
ATOM 988 O O . TYR B 1 2 ? 10.234 18.234 12.117 1 43.12 2 TYR B O 1
ATOM 996 N N . ARG B 1 3 ? 10.375 19.047 13.977 1 49.69 3 ARG B N 1
ATOM 997 C CA . ARG B 1 3 ? 11.562 19.859 13.766 1 49.69 3 ARG B CA 1
ATOM 998 C C . ARG B 1 3 ? 12.781 19 13.445 1 49.69 3 ARG B C 1
ATOM 1000 O O . ARG B 1 3 ? 13.781 19.5 12.93 1 49.69 3 ARG B O 1
ATOM 1007 N N . GLY B 1 4 ? 13.023 17.828 14.117 1 55.81 4 GLY B N 1
ATOM 1008 C CA . GLY B 1 4 ? 14.344 17.203 14.023 1 55.81 4 GLY B CA 1
ATOM 1009 C C . GLY B 1 4 ? 14.547 16.438 12.734 1 55.81 4 GLY B C 1
ATOM 1010 O O . GLY B 1 4 ? 13.602 16.203 11.984 1 55.81 4 GLY B O 1
ATOM 1011 N N . SER B 1 5 ? 15.867 16.391 12.195 1 69.69 5 SER B N 1
ATOM 1012 C CA . SER B 1 5 ? 16.375 15.734 11 1 69.69 5 SER B CA 1
ATOM 1013 C C . SER B 1 5 ? 15.68 14.398 10.766 1 69.69 5 SER B C 1
ATOM 1015 O O . SER B 1 5 ? 15.344 14.062 9.625 1 69.69 5 SER B O 1
ATOM 1017 N N . GLU B 1 6 ? 15.195 13.766 11.906 1 72.94 6 GLU B N 1
ATOM 1018 C CA . GLU B 1 6 ? 14.594 12.445 11.766 1 72.94 6 GLU B CA 1
ATOM 1019 C C . GLU B 1 6 ? 13.172 12.531 11.242 1 72.94 6 GLU B C 1
ATOM 1021 O O . GLU B 1 6 ? 12.766 11.727 10.398 1 72.94 6 GLU B O 1
ATOM 1026 N N . GLY B 1 7 ? 12.477 13.484 11.711 1 77.38 7 GLY B N 1
ATOM 1027 C CA . GLY B 1 7 ? 11.094 13.672 11.289 1 77.38 7 GLY B CA 1
ATOM 1028 C C . GLY B 1 7 ? 10.961 14.047 9.828 1 77.38 7 GLY B C 1
ATOM 1029 O O . GLY B 1 7 ? 10.086 13.531 9.125 1 77.38 7 GLY B O 1
ATOM 1030 N N . GLN B 1 8 ? 11.883 14.852 9.492 1 85.25 8 GLN B N 1
ATOM 1031 C CA . GLN B 1 8 ? 11.844 15.289 8.102 1 85.25 8 GLN B CA 1
ATOM 1032 C C . GLN B 1 8 ? 12.141 14.125 7.148 1 85.25 8 GLN B C 1
ATOM 1034 O O . GLN B 1 8 ? 11.477 13.969 6.125 1 85.25 8 GLN B O 1
ATOM 1039 N N . TRP B 1 9 ? 13.078 13.328 7.562 1 88.94 9 TRP B N 1
ATOM 1040 C CA . TRP B 1 9 ? 13.43 12.203 6.711 1 88.94 9 TRP B CA 1
ATOM 1041 C C . TRP B 1 9 ? 12.312 11.164 6.691 1 88.94 9 TRP B C 1
ATOM 1043 O O . TRP B 1 9 ? 12.055 10.539 5.66 1 88.94 9 TRP B O 1
ATOM 1053 N N . ALA B 1 10 ? 11.695 11 7.809 1 91.56 10 ALA B N 1
ATOM 1054 C CA . ALA B 1 10 ? 10.578 10.062 7.859 1 91.56 10 ALA B CA 1
ATOM 1055 C C . ALA B 1 10 ? 9.453 10.492 6.926 1 91.56 10 ALA B C 1
ATOM 1057 O O . ALA B 1 10 ? 8.828 9.664 6.262 1 91.56 10 ALA B O 1
ATOM 1058 N N . PHE B 1 11 ? 9.352 11.773 6.863 1 91.38 11 PHE B N 1
ATOM 1059 C CA . PHE B 1 11 ? 8.328 12.367 6.004 1 91.38 11 PHE B CA 1
ATOM 1060 C C . PHE B 1 11 ? 8.648 12.125 4.535 1 91.38 11 PHE B C 1
ATOM 1062 O O . PHE B 1 11 ? 7.805 11.617 3.789 1 91.38 11 PHE B O 1
ATOM 1069 N N . TYR B 1 12 ? 9.781 12.336 4.141 1 93.69 12 TYR B N 1
ATOM 1070 C CA . TYR B 1 12 ? 10.18 12.188 2.744 1 93.69 12 TYR B CA 1
ATOM 1071 C C . TYR B 1 12 ? 10.203 10.719 2.34 1 93.69 12 TYR B C 1
ATOM 1073 O O . TYR B 1 12 ? 9.68 10.352 1.285 1 93.69 12 TYR B O 1
ATOM 1081 N N . LEU B 1 13 ? 10.734 9.938 3.189 1 95.94 13 LEU B N 1
ATOM 1082 C CA . LEU B 1 13 ? 10.867 8.516 2.883 1 95.94 13 LEU B CA 1
ATOM 1083 C C . LEU B 1 13 ? 9.492 7.852 2.797 1 95.94 13 LEU B C 1
ATOM 1085 O O . LEU B 1 13 ? 9.297 6.926 2.008 1 95.94 13 LEU B O 1
ATOM 1089 N N . HIS B 1 14 ? 8.562 8.312 3.551 1 97.25 14 HIS B N 1
ATOM 1090 C CA . HIS B 1 14 ? 7.207 7.77 3.498 1 97.25 14 HIS B CA 1
ATOM 1091 C C . HIS B 1 14 ? 6.562 8.031 2.141 1 97.25 14 HIS B C 1
ATOM 1093 O O . HIS B 1 14 ? 6.027 7.113 1.517 1 97.25 14 HIS B O 1
ATOM 1099 N N . ARG B 1 15 ? 6.754 9.258 1.672 1 96.62 15 ARG B N 1
ATOM 1100 C CA . ARG B 1 15 ? 6.164 9.641 0.393 1 96.62 15 ARG B CA 1
ATOM 1101 C C . ARG B 1 15 ? 6.898 8.984 -0.769 1 96.62 15 ARG B C 1
ATOM 1103 O O . ARG B 1 15 ? 6.277 8.531 -1.731 1 96.62 15 ARG B O 1
ATOM 1110 N N . ILE B 1 16 ? 8.18 8.859 -0.671 1 96.81 16 ILE B N 1
ATOM 1111 C CA . ILE B 1 16 ? 8.984 8.227 -1.709 1 96.81 16 ILE B CA 1
ATOM 1112 C C . ILE B 1 16 ? 8.641 6.734 -1.778 1 96.81 16 ILE B C 1
ATOM 1114 O O . ILE B 1 16 ? 8.477 6.18 -2.867 1 96.81 16 ILE B O 1
ATOM 1118 N N . SER B 1 17 ? 8.531 6.102 -0.666 1 97.75 17 SER B N 1
ATOM 1119 C CA . SER B 1 17 ? 8.164 4.688 -0.657 1 97.75 17 SER B CA 1
ATOM 1120 C C . SER B 1 17 ? 6.758 4.484 -1.21 1 97.75 17 SER B C 1
ATOM 1122 O O . SER B 1 17 ? 6.508 3.521 -1.94 1 97.75 17 SER B O 1
ATOM 1124 N N . GLY B 1 18 ? 5.879 5.414 -0.889 1 97.62 18 GLY B N 1
ATOM 1125 C CA . GLY B 1 18 ? 4.539 5.34 -1.451 1 97.62 18 GLY B CA 1
ATOM 1126 C C . GLY B 1 18 ? 4.527 5.391 -2.967 1 97.62 18 GLY B C 1
ATOM 1127 O O . GLY B 1 18 ? 3.805 4.629 -3.613 1 97.62 18 GLY B O 1
ATOM 1128 N N . ILE B 1 19 ? 5.344 6.242 -3.52 1 97.25 19 ILE B N 1
ATOM 1129 C CA . ILE B 1 19 ? 5.445 6.359 -4.969 1 97.25 19 ILE B CA 1
ATOM 1130 C C . ILE B 1 19 ? 6.039 5.082 -5.555 1 97.25 19 ILE B C 1
ATOM 1132 O O . ILE B 1 19 ? 5.547 4.566 -6.562 1 97.25 19 ILE B O 1
ATOM 1136 N N . GLY B 1 20 ? 7.121 4.656 -4.941 1 96.81 20 GLY B N 1
ATOM 1137 C CA . GLY B 1 20 ? 7.703 3.402 -5.387 1 96.81 20 GLY B CA 1
ATOM 1138 C C . GLY B 1 20 ? 6.723 2.246 -5.363 1 96.81 20 GLY B C 1
ATOM 1139 O O . GLY B 1 20 ? 6.652 1.462 -6.312 1 96.81 20 GLY B O 1
ATOM 1140 N N . ILE B 1 21 ? 5.945 2.123 -4.344 1 97.19 21 ILE B N 1
ATOM 1141 C CA . ILE B 1 21 ? 4.957 1.061 -4.191 1 97.19 21 ILE B CA 1
ATOM 1142 C C . ILE B 1 21 ? 3.875 1.204 -5.258 1 97.19 21 ILE B C 1
ATOM 1144 O O . ILE B 1 21 ? 3.406 0.207 -5.812 1 97.19 21 ILE B O 1
ATOM 1148 N N . LEU B 1 22 ? 3.527 2.439 -5.574 1 96.5 22 LEU B N 1
ATOM 1149 C CA . LEU B 1 22 ? 2.512 2.67 -6.594 1 96.5 22 LEU B CA 1
ATOM 1150 C C . LEU B 1 22 ? 2.977 2.152 -7.949 1 96.5 22 LEU B C 1
ATOM 1152 O O . LEU B 1 22 ? 2.201 1.532 -8.68 1 96.5 22 LEU B O 1
ATOM 1156 N N . VAL B 1 23 ? 4.188 2.408 -8.25 1 94.25 23 VAL B N 1
ATOM 1157 C CA . VAL B 1 23 ? 4.738 1.939 -9.516 1 94.25 23 VAL B CA 1
ATOM 1158 C C . VAL B 1 23 ? 4.695 0.414 -9.562 1 94.25 23 VAL B C 1
ATOM 1160 O O . VAL B 1 23 ? 4.262 -0.168 -10.562 1 94.25 23 VAL B O 1
ATOM 1163 N N . PHE B 1 24 ? 5.078 -0.191 -8.508 1 93.12 24 PHE B N 1
ATOM 1164 C CA . PHE B 1 24 ? 5.055 -1.648 -8.469 1 93.12 24 PHE B CA 1
ATOM 1165 C C . PHE B 1 24 ? 3.625 -2.17 -8.516 1 93.12 24 PHE B C 1
ATOM 1167 O O . PHE B 1 24 ? 3.357 -3.211 -9.117 1 93.12 24 PHE B O 1
ATOM 1174 N N . LEU B 1 25 ? 2.754 -1.519 -7.844 1 94 25 LEU B N 1
ATOM 1175 C CA . LEU B 1 25 ? 1.356 -1.937 -7.84 1 94 25 LEU B CA 1
ATOM 1176 C C . LEU B 1 25 ? 0.792 -1.966 -9.258 1 94 25 LEU B C 1
ATOM 1178 O O . LEU B 1 25 ? 0.038 -2.875 -9.609 1 94 25 LEU B O 1
ATOM 1182 N N . VAL B 1 26 ? 1.141 -0.967 -10.055 1 91.44 26 VAL B N 1
ATOM 1183 C CA . VAL B 1 26 ? 0.68 -0.938 -11.445 1 91.44 26 VAL B CA 1
ATOM 1184 C C . VAL B 1 26 ? 1.203 -2.164 -12.188 1 91.44 26 VAL B C 1
ATOM 1186 O O . VAL B 1 26 ? 0.45 -2.834 -12.898 1 91.44 26 VAL B O 1
ATOM 1189 N N . LEU B 1 27 ? 2.447 -2.496 -11.977 1 89.56 27 LEU B N 1
ATOM 1190 C CA . LEU B 1 27 ? 3.033 -3.674 -12.609 1 89.56 27 LEU B CA 1
ATOM 1191 C C . LEU B 1 27 ? 2.369 -4.949 -12.094 1 89.56 27 LEU B C 1
ATOM 1193 O O . LEU B 1 27 ? 2.15 -5.891 -12.859 1 89.56 27 LEU B O 1
ATOM 1197 N N . HIS B 1 28 ? 2.105 -4.965 -10.812 1 88.19 28 HIS B N 1
ATOM 1198 C CA . HIS B 1 28 ? 1.452 -6.113 -10.188 1 88.19 28 HIS B CA 1
ATOM 1199 C C . HIS B 1 28 ? 0.059 -6.336 -10.766 1 88.19 28 HIS B C 1
ATOM 1201 O O . HIS B 1 28 ? -0.302 -7.461 -11.109 1 88.19 28 HIS B O 1
ATOM 1207 N N . VAL B 1 29 ? -0.724 -5.285 -10.914 1 86.94 29 VAL B N 1
ATOM 1208 C CA . VAL B 1 29 ? -2.078 -5.371 -11.453 1 86.94 29 VAL B CA 1
ATOM 1209 C C . VAL B 1 29 ? -2.031 -5.801 -12.914 1 86.94 29 VAL B C 1
ATOM 1211 O O . VAL B 1 29 ? -2.846 -6.609 -13.359 1 86.94 29 VAL B O 1
ATOM 1214 N N . LEU B 1 30 ? -1.082 -5.281 -13.656 1 87.94 30 LEU B N 1
ATOM 1215 C CA . LEU B 1 30 ? -0.929 -5.672 -15.055 1 87.94 30 LEU B CA 1
ATOM 1216 C C . LEU B 1 30 ? -0.579 -7.152 -15.172 1 87.94 30 LEU B C 1
ATOM 1218 O O . LEU B 1 30 ? -1.072 -7.844 -16.062 1 87.94 30 LEU B O 1
ATOM 1222 N N . ASN B 1 31 ? 0.208 -7.578 -14.289 1 87.19 31 ASN B N 1
ATOM 1223 C CA . ASN B 1 31 ? 0.57 -8.992 -14.281 1 87.19 31 ASN B CA 1
ATOM 1224 C C . ASN B 1 31 ? -0.638 -9.875 -13.992 1 87.19 31 ASN B C 1
ATOM 1226 O O . ASN B 1 31 ? -0.883 -10.852 -14.703 1 87.19 31 ASN B O 1
ATOM 1230 N N . ILE B 1 32 ? -1.425 -9.539 -13.031 1 83.44 32 ILE B N 1
ATOM 1231 C CA . ILE B 1 32 ? -2.598 -10.328 -12.672 1 83.44 32 ILE B CA 1
ATOM 1232 C C . ILE B 1 32 ? -3.645 -10.234 -13.781 1 83.44 32 ILE B C 1
ATOM 1234 O O . ILE B 1 32 ? -4.258 -11.234 -14.148 1 83.44 32 ILE B O 1
ATOM 1238 N N . ALA B 1 33 ? -3.752 -9.031 -14.375 1 83.06 33 ALA B N 1
ATOM 1239 C CA . ALA B 1 33 ? -4.734 -8.797 -15.43 1 83.06 33 ALA B CA 1
ATOM 1240 C C . ALA B 1 33 ? -4.332 -9.5 -16.719 1 83.06 33 ALA B C 1
ATOM 1242 O O . ALA B 1 33 ? -5.176 -9.758 -17.578 1 83.06 33 ALA B O 1
ATOM 1243 N N . SER B 1 34 ? -3.09 -9.789 -16.891 1 87.44 34 SER B N 1
ATOM 1244 C CA . SER B 1 34 ? -2.602 -10.398 -18.109 1 87.44 34 SER B CA 1
ATOM 1245 C C . SER B 1 34 ? -3.256 -11.758 -18.359 1 87.44 34 SER B C 1
ATOM 1247 O O . SER B 1 34 ? -3.375 -12.195 -19.5 1 87.44 34 SER B O 1
ATOM 1249 N N . ALA B 1 35 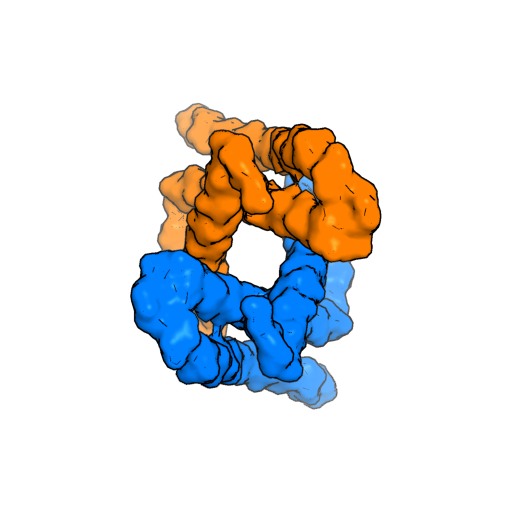? -3.682 -12.43 -17.281 1 82 35 ALA B N 1
ATOM 1250 C CA . ALA B 1 35 ? -4.367 -13.719 -17.406 1 82 35 ALA B CA 1
ATOM 1251 C C . ALA B 1 35 ? -5.691 -13.562 -18.156 1 82 35 ALA B C 1
ATOM 1253 O O . ALA B 1 35 ? -6.18 -14.516 -18.766 1 82 35 ALA B O 1
ATOM 1254 N N . MET B 1 36 ? -6.199 -12.312 -18.141 1 79 36 MET B N 1
ATOM 1255 C CA . MET B 1 36 ? -7.469 -12.047 -18.812 1 79 36 MET B CA 1
ATOM 1256 C C . MET B 1 36 ? -7.266 -11.852 -20.312 1 79 36 MET B C 1
ATOM 1258 O O . MET B 1 36 ? -8.227 -11.875 -21.078 1 79 36 MET B O 1
ATOM 1262 N N . TRP B 1 37 ? -6 -11.734 -20.766 1 86.44 37 TRP B N 1
ATOM 1263 C CA . TRP B 1 37 ? -5.727 -11.422 -22.156 1 86.44 37 TRP B CA 1
ATOM 1264 C C . TRP B 1 37 ? -5.125 -12.617 -22.875 1 86.44 37 TRP B C 1
ATOM 1266 O O . TRP B 1 37 ? -4.633 -12.492 -24 1 86.44 37 TRP B O 1
ATOM 1276 N N . GLY B 1 38 ? -5.051 -13.82 -22.266 1 87.62 38 GLY B N 1
ATOM 1277 C CA . GLY B 1 38 ? -4.621 -15.047 -22.922 1 87.62 38 GLY B CA 1
ATOM 1278 C C . GLY B 1 38 ? -3.215 -15.461 -22.531 1 87.62 38 GLY B C 1
ATOM 1279 O O . GLY B 1 38 ? -2.49 -14.703 -21.891 1 87.62 38 GLY B O 1
ATOM 1280 N N . PRO B 1 39 ? -2.834 -16.656 -22.922 1 90.88 39 PRO B N 1
ATOM 1281 C CA . PRO B 1 39 ? -1.549 -17.219 -22.516 1 90.88 39 PRO B CA 1
ATOM 1282 C C . PRO B 1 39 ? -0.358 -16.5 -23.141 1 90.88 39 PRO B C 1
ATOM 1284 O O . PRO B 1 39 ? 0.719 -16.438 -22.547 1 90.88 39 PRO B O 1
ATOM 1287 N N . GLU B 1 40 ? -0.575 -16.031 -24.281 1 92.31 40 GLU B N 1
ATOM 1288 C CA . GLU B 1 40 ? 0.532 -15.328 -24.938 1 92.31 40 GLU B CA 1
ATOM 1289 C C . GLU B 1 40 ? 0.953 -14.109 -24.125 1 92.31 40 GLU B C 1
ATOM 1291 O O . GLU B 1 40 ? 2.145 -13.891 -23.891 1 92.31 40 GLU B O 1
ATOM 1296 N N . VAL B 1 41 ? -0.086 -13.367 -23.75 1 90.44 41 VAL B N 1
ATOM 1297 C CA . VAL B 1 41 ? 0.19 -12.156 -22.969 1 90.44 41 VAL B CA 1
ATOM 1298 C C . VAL B 1 41 ? 0.73 -12.531 -21.594 1 90.44 41 VAL B C 1
ATOM 1300 O O . VAL B 1 41 ? 1.729 -11.969 -21.141 1 90.44 41 VAL B O 1
ATOM 1303 N N . SER B 1 42 ? 0.085 -13.461 -20.984 1 89.12 42 SER B N 1
ATOM 1304 C CA . SER B 1 42 ? 0.504 -13.883 -19.656 1 89.12 42 SER B CA 1
ATOM 1305 C C . SER B 1 42 ? 1.93 -14.43 -19.672 1 89.12 42 SER B C 1
ATOM 1307 O O . SER B 1 42 ? 2.723 -14.125 -18.781 1 89.12 42 SER B O 1
ATOM 1309 N N . ASN B 1 43 ? 2.291 -15.156 -20.688 1 90.12 43 ASN B N 1
ATOM 1310 C CA . ASN B 1 43 ? 3.631 -15.727 -20.797 1 90.12 43 ASN B CA 1
ATOM 1311 C C . ASN B 1 43 ? 4.684 -14.641 -21 1 90.12 43 ASN B C 1
ATOM 1313 O O . ASN B 1 43 ? 5.801 -14.75 -20.484 1 90.12 43 ASN B O 1
ATOM 1317 N N . ALA B 1 44 ? 4.34 -13.641 -21.734 1 87.56 44 ALA B N 1
ATOM 1318 C CA . ALA B 1 44 ? 5.266 -12.531 -21.938 1 87.56 44 ALA B CA 1
ATOM 1319 C C . ALA B 1 44 ? 5.586 -11.836 -20.625 1 87.56 44 ALA B C 1
ATOM 1321 O O . ALA B 1 44 ? 6.742 -11.5 -20.359 1 87.56 44 ALA B O 1
ATOM 1322 N N . PHE B 1 45 ? 4.574 -11.672 -19.828 1 86.75 45 PHE B N 1
ATOM 1323 C CA . PHE B 1 45 ? 4.766 -11.047 -18.516 1 86.75 45 PHE B CA 1
ATOM 1324 C C . PHE B 1 45 ? 5.598 -11.945 -17.609 1 86.75 45 PHE B C 1
ATOM 1326 O O . PHE B 1 45 ? 6.465 -11.469 -16.875 1 86.75 45 PHE B O 1
ATOM 1333 N N . MET B 1 46 ? 5.395 -13.219 -17.734 1 83.12 46 MET B N 1
ATOM 1334 C CA . MET B 1 46 ? 6.145 -14.164 -16.906 1 83.12 46 MET B CA 1
ATOM 1335 C C . MET B 1 46 ? 7.633 -14.125 -17.25 1 83.12 46 MET B C 1
ATOM 1337 O O . MET B 1 46 ? 8.484 -14.172 -16.359 1 83.12 46 MET B O 1
ATOM 1341 N N . LYS B 1 47 ? 7.867 -14.023 -18.438 1 83.75 47 LYS B N 1
ATOM 1342 C CA . LYS B 1 47 ? 9.258 -13.945 -18.891 1 83.75 47 LYS B CA 1
ATOM 1343 C C . LYS B 1 47 ? 9.922 -12.664 -18.391 1 83.75 47 LYS B C 1
ATOM 1345 O O . LYS B 1 47 ? 11.094 -12.672 -18.031 1 83.75 47 LYS B O 1
ATOM 1350 N N . PHE B 1 48 ? 9.133 -11.641 -18.391 1 79.88 48 PHE B N 1
ATOM 1351 C CA . PHE B 1 48 ? 9.633 -10.344 -17.938 1 79.88 48 PHE B CA 1
ATOM 1352 C C . PHE B 1 48 ? 9.93 -10.367 -16.453 1 79.88 48 PHE B C 1
ATOM 1354 O O . PHE B 1 48 ? 10.992 -9.898 -16.016 1 79.88 48 PHE B O 1
ATOM 1361 N N . TYR B 1 49 ? 9.141 -11.016 -15.656 1 77.31 49 TYR B N 1
ATOM 1362 C CA . TYR B 1 49 ? 9.211 -10.961 -14.203 1 77.31 49 TYR B CA 1
ATOM 1363 C C . TYR B 1 49 ? 10.227 -11.953 -13.664 1 77.31 49 TYR B C 1
ATOM 1365 O O . TYR B 1 49 ? 10.672 -11.836 -12.516 1 77.31 49 TYR B O 1
ATOM 1373 N N . HIS B 1 50 ? 10.648 -12.898 -14.453 1 73.88 50 HIS B N 1
ATOM 1374 C CA . HIS B 1 50 ? 11.578 -13.914 -13.969 1 73.88 50 HIS B CA 1
ATOM 1375 C C . HIS B 1 50 ? 13.031 -13.477 -14.18 1 73.88 50 HIS B C 1
ATOM 1377 O O . HIS B 1 50 ? 13.953 -14.203 -13.812 1 73.88 50 HIS B O 1
ATOM 1383 N N . GLN B 1 51 ? 13.141 -12.328 -14.562 1 77.25 51 GLN B N 1
ATOM 1384 C CA . GLN B 1 51 ? 14.508 -11.812 -14.672 1 77.25 51 GLN B CA 1
ATOM 1385 C C . GLN B 1 51 ? 15.086 -11.5 -13.297 1 77.25 51 GLN B C 1
ATOM 1387 O O . GLN B 1 51 ? 14.367 -11.094 -12.391 1 77.25 51 GLN B O 1
ATOM 1392 N N . PRO B 1 52 ? 16.375 -11.758 -13.094 1 77.56 52 PRO B N 1
ATOM 1393 C CA . PRO B 1 52 ? 17.016 -11.539 -11.789 1 77.56 52 PRO B CA 1
ATOM 1394 C C . PRO B 1 52 ? 16.844 -10.109 -11.273 1 77.56 52 PRO B C 1
ATOM 1396 O O . PRO B 1 52 ? 16.812 -9.891 -10.062 1 77.56 52 PRO B O 1
ATOM 1399 N N . VAL B 1 53 ? 16.812 -9.18 -12.164 1 79.94 53 VAL B N 1
ATOM 1400 C CA . VAL B 1 53 ? 16.672 -7.773 -11.781 1 79.94 53 VAL B CA 1
ATOM 1401 C C . VAL B 1 53 ? 15.367 -7.574 -11.016 1 79.94 53 VAL B C 1
ATOM 1403 O O . VAL B 1 53 ? 15.289 -6.727 -10.117 1 79.94 53 VAL B O 1
ATOM 1406 N N . PHE B 1 54 ? 14.422 -8.438 -11.25 1 82.56 54 PHE B N 1
ATOM 1407 C CA . PHE B 1 54 ? 13.133 -8.266 -10.602 1 82.56 54 PHE B CA 1
ATOM 1408 C C . PHE B 1 54 ? 13.18 -8.766 -9.164 1 82.56 54 PHE B C 1
ATOM 1410 O O . PHE B 1 54 ? 12.383 -8.336 -8.32 1 82.56 54 PHE B O 1
ATOM 1417 N N . GLN B 1 55 ? 14.172 -9.695 -8.938 1 81.94 55 GLN B N 1
ATOM 1418 C CA . GLN B 1 55 ? 14.336 -10.141 -7.559 1 81.94 55 GLN B CA 1
ATOM 1419 C C . GLN B 1 55 ? 14.883 -9.016 -6.684 1 81.94 55 GLN B C 1
ATOM 1421 O O . GLN B 1 55 ? 14.5 -8.883 -5.52 1 81.94 55 GLN B O 1
ATOM 1426 N N . LEU B 1 56 ? 15.781 -8.258 -7.27 1 87.62 56 LEU B N 1
ATOM 1427 C CA . LEU B 1 56 ? 16.281 -7.09 -6.551 1 87.62 56 LEU B CA 1
ATOM 1428 C C . LEU B 1 56 ? 15.18 -6.062 -6.336 1 87.62 56 LEU B C 1
ATOM 1430 O O . LEU B 1 56 ? 15.086 -5.461 -5.266 1 87.62 56 LEU B O 1
ATOM 1434 N N . GLY B 1 57 ? 14.383 -5.91 -7.34 1 89.88 57 GLY B N 1
ATOM 1435 C CA . GLY B 1 57 ? 13.242 -5.02 -7.219 1 89.88 57 GLY B CA 1
ATOM 1436 C C . GLY B 1 57 ? 12.258 -5.449 -6.148 1 89.88 57 GLY B C 1
ATOM 1437 O O . GLY B 1 57 ? 11.703 -4.613 -5.434 1 89.88 57 GLY B O 1
ATOM 1438 N N . LEU B 1 58 ? 12.18 -6.734 -6.055 1 88.25 58 LEU B N 1
ATOM 1439 C CA . LEU B 1 58 ? 11.281 -7.27 -5.039 1 88.25 58 LEU B CA 1
ATOM 1440 C C . LEU B 1 58 ? 11.797 -6.957 -3.639 1 88.25 58 LEU B C 1
ATOM 1442 O O . LEU B 1 58 ? 11.023 -6.598 -2.75 1 88.25 58 LEU B O 1
ATOM 1446 N N . LEU B 1 59 ? 13.078 -7.074 -3.48 1 91.38 59 LEU B N 1
ATOM 1447 C CA . 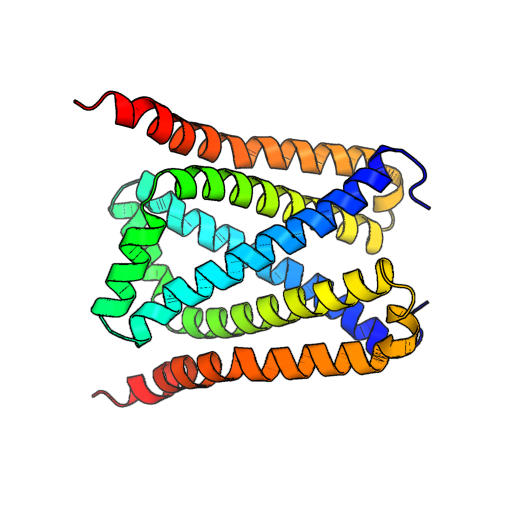LEU B 1 59 ? 13.672 -6.77 -2.182 1 91.38 59 LEU B CA 1
ATOM 1448 C C . LEU B 1 59 ? 13.469 -5.297 -1.828 1 91.38 59 LEU B C 1
ATOM 1450 O O . LEU B 1 59 ? 13.133 -4.969 -0.689 1 91.38 59 LEU B O 1
ATOM 1454 N N . VAL B 1 60 ? 13.656 -4.473 -2.809 1 94.81 60 VAL B N 1
ATOM 1455 C CA . VAL B 1 60 ? 13.469 -3.041 -2.6 1 94.81 60 VAL B CA 1
ATOM 1456 C C . VAL B 1 60 ? 11.992 -2.75 -2.311 1 94.81 60 VAL B C 1
ATOM 1458 O O . VAL B 1 60 ? 11.68 -1.942 -1.434 1 94.81 60 VAL B O 1
ATOM 1461 N N . LEU B 1 61 ? 11.164 -3.422 -3.014 1 94.69 61 LEU B N 1
ATOM 1462 C CA . LEU B 1 61 ? 9.727 -3.244 -2.814 1 94.69 61 LEU B CA 1
ATOM 1463 C C . LEU B 1 61 ? 9.32 -3.668 -1.407 1 94.69 61 LEU B C 1
ATOM 1465 O O . LEU B 1 61 ? 8.562 -2.959 -0.735 1 94.69 61 LEU B O 1
ATOM 1469 N N . ILE B 1 62 ? 9.781 -4.77 -0.982 1 94.06 62 ILE B N 1
ATOM 1470 C CA . ILE B 1 62 ? 9.438 -5.273 0.343 1 94.06 62 ILE B CA 1
ATOM 1471 C C . ILE B 1 62 ? 9.922 -4.293 1.409 1 94.06 62 ILE B C 1
ATOM 1473 O O . ILE B 1 62 ? 9.195 -3.988 2.357 1 94.06 62 ILE B O 1
ATOM 1477 N N . ALA B 1 63 ? 11.156 -3.795 1.196 1 96.94 63 ALA B N 1
ATOM 1478 C CA . ALA B 1 63 ? 11.664 -2.779 2.115 1 96.94 63 ALA B CA 1
ATOM 1479 C C . ALA B 1 63 ? 10.758 -1.549 2.127 1 96.94 63 ALA B C 1
ATOM 1481 O O . ALA B 1 63 ? 10.43 -1.024 3.193 1 96.94 63 ALA B O 1
ATOM 1482 N N . GLY B 1 64 ? 10.375 -1.094 0.979 1 97.75 64 GLY B N 1
ATOM 1483 C CA . GLY B 1 64 ? 9.492 0.058 0.859 1 97.75 64 GLY B CA 1
ATOM 1484 C C . GLY B 1 64 ? 8.141 -0.157 1.505 1 97.75 64 GLY B C 1
ATOM 1485 O O . GLY B 1 64 ? 7.633 0.72 2.209 1 97.75 64 GLY B O 1
ATOM 1486 N N . VAL B 1 65 ? 7.57 -1.291 1.3 1 97.44 65 VAL B N 1
ATOM 1487 C CA . VAL B 1 65 ? 6.246 -1.605 1.835 1 97.44 65 VAL B CA 1
ATOM 1488 C C . VAL B 1 65 ? 6.309 -1.67 3.359 1 97.44 65 VAL B C 1
ATOM 1490 O O . VAL B 1 65 ? 5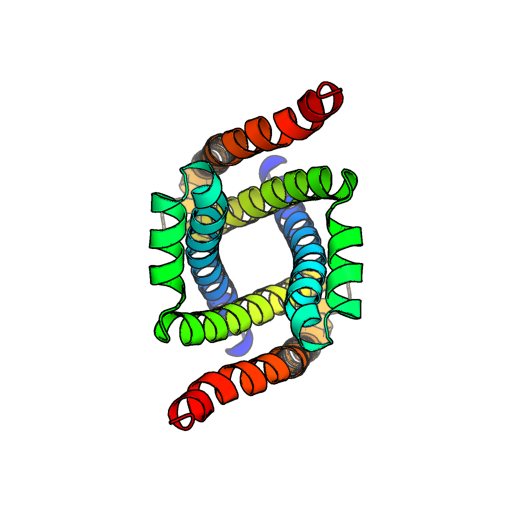.434 -1.139 4.047 1 97.44 65 VAL B O 1
ATOM 1493 N N . LEU B 1 66 ? 7.32 -2.309 3.898 1 97.25 66 LEU B N 1
ATOM 1494 C CA . LEU B 1 66 ? 7.465 -2.424 5.348 1 97.25 66 LEU B CA 1
ATOM 1495 C C . LEU B 1 66 ? 7.672 -1.053 5.984 1 97.25 66 LEU B C 1
ATOM 1497 O O . LEU B 1 66 ? 7.035 -0.727 6.988 1 97.25 66 LEU B O 1
ATOM 1501 N N . TYR B 1 67 ? 8.539 -0.298 5.406 1 98.06 67 TYR B N 1
ATOM 1502 C CA . TYR B 1 67 ? 8.766 1.039 5.941 1 98.06 67 TYR B CA 1
ATOM 1503 C C . TYR B 1 67 ? 7.492 1.873 5.879 1 98.06 67 TYR B C 1
ATOM 1505 O O . TYR B 1 67 ? 7.105 2.502 6.871 1 98.06 67 TYR B O 1
ATOM 1513 N N . HIS B 1 68 ? 6.891 1.969 4.719 1 98.38 68 HIS B N 1
ATOM 1514 C CA . HIS B 1 68 ? 5.664 2.734 4.516 1 98.38 68 HIS B CA 1
ATOM 1515 C C . HIS B 1 68 ? 4.582 2.316 5.504 1 98.38 68 HIS B C 1
ATOM 1517 O O . HIS B 1 68 ? 3.938 3.168 6.121 1 98.38 68 HIS B O 1
ATOM 1523 N N . GLY B 1 69 ? 4.391 1.001 5.625 1 98 69 GLY B N 1
ATOM 1524 C CA . GLY B 1 69 ? 3.375 0.484 6.531 1 98 69 GLY B CA 1
ATOM 1525 C C . GLY B 1 69 ? 3.641 0.825 7.984 1 98 69 GLY B C 1
ATOM 1526 O O . GLY B 1 69 ? 2.762 1.34 8.68 1 98 69 GLY B O 1
ATOM 1527 N N . PHE B 1 70 ? 4.836 0.553 8.461 1 97.94 70 PHE B N 1
ATOM 1528 C CA . PHE B 1 70 ? 5.156 0.772 9.867 1 97.94 70 PHE B CA 1
ATOM 1529 C C . PHE B 1 70 ? 5.219 2.262 10.188 1 97.94 70 PHE B C 1
ATOM 1531 O O . PHE B 1 70 ? 4.809 2.691 11.266 1 97.94 70 PHE B O 1
ATOM 1538 N N . ASN B 1 71 ? 5.766 3.01 9.219 1 97.31 71 ASN B N 1
ATOM 1539 C CA . ASN B 1 71 ? 5.754 4.453 9.438 1 97.31 71 ASN B CA 1
ATOM 1540 C C . ASN B 1 71 ? 4.332 5.012 9.422 1 97.31 71 ASN B C 1
ATOM 1542 O O . ASN B 1 71 ? 4.031 5.965 10.141 1 97.31 71 ASN B O 1
ATOM 1546 N N . GLY B 1 72 ? 3.523 4.48 8.547 1 97.12 72 GLY B N 1
ATOM 1547 C CA . GLY B 1 72 ? 2.121 4.859 8.562 1 97.12 72 GLY B CA 1
ATOM 1548 C C . GLY B 1 72 ? 1.443 4.574 9.891 1 97.12 72 GLY B C 1
ATOM 1549 O O . GLY B 1 72 ? 0.665 5.395 10.383 1 97.12 72 GLY B O 1
ATOM 1550 N N . LEU B 1 73 ? 1.681 3.453 10.445 1 97.5 73 LEU B N 1
ATOM 1551 C CA . LEU B 1 73 ? 1.134 3.111 11.75 1 97.5 73 LEU B CA 1
ATOM 1552 C C . LEU B 1 73 ? 1.631 4.078 12.82 1 97.5 73 LEU B C 1
ATOM 1554 O O . LEU B 1 73 ? 0.861 4.504 13.688 1 97.5 73 LEU B O 1
ATOM 1558 N N . ARG B 1 74 ? 2.896 4.391 12.734 1 96.94 74 ARG B N 1
ATOM 1559 C CA . ARG B 1 74 ? 3.469 5.375 13.648 1 96.94 74 ARG B CA 1
ATOM 1560 C C . ARG B 1 74 ? 2.719 6.699 13.57 1 96.94 74 ARG B C 1
ATOM 1562 O O . ARG B 1 74 ? 2.377 7.289 14.594 1 96.94 74 ARG B O 1
ATOM 1569 N N . ILE B 1 75 ? 2.426 7.145 12.352 1 95.94 75 ILE B N 1
ATOM 1570 C CA . ILE B 1 75 ? 1.749 8.414 12.133 1 95.94 75 ILE B CA 1
ATOM 1571 C C . ILE B 1 75 ? 0.321 8.344 12.672 1 95.94 75 ILE B C 1
ATOM 1573 O O . ILE B 1 75 ? -0.155 9.273 13.32 1 95.94 75 ILE B O 1
ATOM 1577 N N . ILE B 1 76 ? -0.309 7.25 12.445 1 96.81 76 ILE B N 1
ATOM 1578 C CA . ILE B 1 76 ? -1.676 7.074 12.922 1 96.81 76 ILE B CA 1
ATOM 1579 C C . ILE B 1 76 ? -1.697 7.117 14.445 1 96.81 76 ILE B C 1
ATOM 1581 O O . ILE B 1 76 ? -2.561 7.766 15.047 1 96.81 76 ILE B O 1
ATOM 1585 N N . LEU B 1 77 ? -0.771 6.461 15.094 1 96.44 77 LEU B N 1
ATOM 1586 C CA . LEU B 1 77 ? -0.707 6.457 16.547 1 96.44 77 LEU B CA 1
ATOM 1587 C C . LEU B 1 77 ? -0.452 7.863 17.094 1 96.44 77 LEU B C 1
ATOM 1589 O O . LEU B 1 77 ? -1.035 8.266 18.094 1 96.44 77 LEU B O 1
ATOM 1593 N N . MET B 1 78 ? 0.355 8.586 16.406 1 94.81 78 MET B N 1
ATOM 1594 C CA . MET B 1 78 ? 0.644 9.953 16.828 1 94.81 78 MET B CA 1
ATOM 1595 C C . MET B 1 78 ? -0.579 10.844 16.641 1 94.81 78 MET B C 1
ATOM 1597 O O . MET B 1 78 ? -0.821 11.75 17.438 1 94.81 78 MET B O 1
ATOM 1601 N N . ASP B 1 79 ? -1.376 10.492 15.656 1 93.38 79 ASP B N 1
ATOM 1602 C CA . ASP B 1 79 ? -2.529 11.32 15.328 1 93.38 79 ASP B CA 1
ATOM 1603 C C . ASP B 1 79 ? -3.707 11.016 16.25 1 93.38 79 ASP B C 1
ATOM 1605 O O . ASP B 1 79 ? -4.496 11.906 16.578 1 93.38 79 ASP B O 1
ATOM 1609 N N . PHE B 1 80 ? -3.863 9.812 16.734 1 94.88 80 PHE B N 1
ATOM 1610 C CA . PHE B 1 80 ? -5.145 9.43 17.312 1 94.88 80 PHE B CA 1
ATOM 1611 C C . PHE B 1 80 ? -4.988 9.062 18.781 1 94.88 80 PHE B C 1
ATOM 1613 O O . PHE B 1 80 ? -5.969 8.727 19.453 1 94.88 80 PHE B O 1
ATOM 1620 N N . THR B 1 81 ? -3.766 9.109 19.25 1 95.75 81 THR B N 1
ATOM 1621 C CA . THR B 1 81 ? -3.584 8.836 20.672 1 95.75 81 THR B CA 1
ATOM 1622 C C . THR B 1 81 ? -3.014 10.062 21.391 1 95.75 81 THR B C 1
ATOM 1624 O O . THR B 1 81 ? -2.363 10.906 20.766 1 95.75 81 THR B O 1
ATOM 1627 N N . SER B 1 82 ? -3.225 10.133 22.703 1 96 82 SER B N 1
ATOM 1628 C CA . SER B 1 82 ? -2.727 11.242 23.5 1 96 82 SER B CA 1
ATOM 1629 C C . SER B 1 82 ? -1.251 11.062 23.844 1 96 82 SER B C 1
ATOM 1631 O O . SER B 1 82 ? -0.563 12.031 24.172 1 96 82 SER B O 1
ATOM 1633 N N . TRP B 1 83 ? -0.777 9.906 23.688 1 96.81 83 TRP B N 1
ATOM 1634 C CA . TRP B 1 83 ? 0.583 9.594 24.109 1 96.81 83 TRP B CA 1
ATOM 1635 C C . TRP B 1 83 ? 1.527 9.523 22.922 1 96.81 83 TRP B C 1
ATOM 1637 O O . TRP B 1 83 ? 2.75 9.531 23.078 1 96.81 83 TRP B O 1
ATOM 1647 N N . GLY B 1 84 ? 1.053 9.461 21.75 1 93.69 84 GLY B N 1
ATOM 1648 C CA . GLY B 1 84 ? 1.831 9.211 20.547 1 93.69 84 GLY B CA 1
ATOM 1649 C C . GLY B 1 84 ? 2.932 10.227 20.328 1 93.69 84 GLY B C 1
ATOM 1650 O O . GLY B 1 84 ? 4.078 9.867 20.062 1 93.69 84 GLY B O 1
ATOM 1651 N N . VAL B 1 85 ? 2.605 11.477 20.531 1 93.38 85 VAL B N 1
ATOM 1652 C CA . VAL B 1 85 ? 3.57 12.539 20.266 1 93.38 85 VAL B CA 1
ATOM 1653 C C . VAL B 1 85 ? 4.645 12.539 21.359 1 93.38 85 VAL B C 1
ATOM 1655 O O . VAL B 1 85 ? 5.82 12.789 21.078 1 93.38 85 VAL B O 1
ATOM 1658 N N . ARG B 1 86 ? 4.18 12.211 22.516 1 95.38 86 ARG B N 1
ATOM 1659 C CA . ARG B 1 86 ? 5.113 12.164 23.641 1 95.38 86 ARG B CA 1
ATOM 1660 C C . ARG B 1 86 ? 6.18 11.102 23.422 1 95.38 86 ARG B C 1
ATOM 1662 O O . ARG B 1 86 ? 7.344 11.289 23.781 1 95.38 86 ARG B O 1
ATOM 1669 N N . TYR B 1 87 ? 5.785 10.039 22.812 1 96.12 87 TYR B N 1
ATOM 1670 C CA . TYR B 1 87 ? 6.703 8.914 22.625 1 96.12 87 TYR B CA 1
ATOM 1671 C C . TYR B 1 87 ? 7.074 8.758 21.156 1 96.12 87 TYR B C 1
ATOM 1673 O O . TYR B 1 87 ? 7.246 7.637 20.672 1 96.12 87 TYR B O 1
ATOM 1681 N N . GLN B 1 88 ? 7.133 9.82 20.453 1 93 88 GLN B N 1
ATOM 1682 C CA . GLN B 1 88 ? 7.355 9.789 19.016 1 93 88 GLN B CA 1
ATOM 1683 C C . GLN B 1 88 ? 8.703 9.156 18.688 1 93 88 GLN B C 1
ATOM 1685 O O . GLN B 1 88 ? 8.836 8.461 17.672 1 93 88 GLN B O 1
ATOM 1690 N N . LYS B 1 89 ? 9.742 9.391 19.484 1 93.44 89 LYS B N 1
ATOM 1691 C CA . LYS B 1 89 ? 11.047 8.789 19.25 1 93.44 89 LYS B CA 1
ATOM 1692 C C . LYS B 1 89 ? 11 7.273 19.438 1 93.44 89 LYS B C 1
ATOM 1694 O O . LYS B 1 89 ? 11.57 6.523 18.641 1 93.44 89 LYS B O 1
ATOM 1699 N N . GLN B 1 90 ? 10.391 6.871 20.516 1 95.88 90 GLN B N 1
ATOM 1700 C CA . GLN B 1 90 ? 10.219 5.441 20.766 1 95.88 90 GLN B CA 1
ATOM 1701 C C . GLN B 1 90 ? 9.43 4.777 19.641 1 95.88 90 GLN B C 1
ATOM 1703 O O . GLN B 1 90 ? 9.734 3.654 19.25 1 95.88 90 GLN B O 1
ATOM 1708 N N . LEU B 1 91 ? 8.453 5.453 19.188 1 96.19 91 LEU B N 1
ATOM 1709 C CA . LEU B 1 91 ? 7.66 4.926 18.078 1 96.19 91 LEU B CA 1
ATOM 1710 C C . LEU B 1 91 ? 8.5 4.793 16.812 1 96.19 91 LEU B C 1
ATOM 1712 O O . LEU B 1 91 ? 8.328 3.848 16.047 1 96.19 91 LEU B O 1
ATOM 1716 N N . TRP B 1 92 ? 9.344 5.738 16.594 1 95.06 92 TRP B N 1
ATOM 1717 C CA . TRP B 1 92 ? 10.25 5.68 15.461 1 95.06 92 TRP B CA 1
ATOM 1718 C C . TRP B 1 92 ? 11.141 4.449 15.539 1 95.06 92 TRP B C 1
ATOM 1720 O O . TRP B 1 92 ? 11.281 3.709 14.562 1 95.06 92 TRP B O 1
ATOM 1730 N N . TYR B 1 93 ? 11.703 4.145 16.719 1 95.75 93 TYR B N 1
ATOM 1731 C CA . TYR B 1 93 ? 12.555 2.984 16.906 1 95.75 93 TYR B CA 1
ATOM 1732 C C . TYR B 1 93 ? 11.766 1.689 16.766 1 95.75 93 TYR B C 1
ATOM 1734 O O . TYR B 1 93 ? 12.266 0.711 16.203 1 95.75 93 TYR B O 1
ATOM 1742 N N . ALA B 1 94 ? 10.602 1.739 17.312 1 97.25 94 ALA B N 1
ATOM 1743 C CA . ALA B 1 94 ? 9.758 0.552 17.203 1 97.25 94 ALA B CA 1
ATOM 1744 C C . ALA B 1 94 ? 9.484 0.22 15.734 1 97.25 94 ALA B C 1
ATOM 1746 O O . ALA B 1 94 ? 9.523 -0.947 15.344 1 97.25 94 ALA B O 1
ATOM 1747 N N . ALA B 1 95 ? 9.25 1.234 14.953 1 96.38 95 ALA B N 1
ATOM 1748 C CA . ALA B 1 95 ? 9.016 1.029 13.523 1 96.38 95 ALA B CA 1
ATOM 1749 C C . ALA B 1 95 ? 10.242 0.416 12.852 1 96.38 95 ALA B C 1
ATOM 1751 O O . ALA B 1 95 ? 10.109 -0.491 12.023 1 96.38 95 ALA B O 1
ATOM 1752 N N . TRP B 1 96 ? 11.43 0.848 13.242 1 97.06 96 TRP B N 1
ATOM 1753 C CA . TRP B 1 96 ? 12.648 0.327 12.633 1 97.06 96 TRP B CA 1
ATOM 1754 C C . TRP B 1 96 ? 12.93 -1.097 13.102 1 97.06 96 TRP B C 1
ATOM 1756 O O . TRP B 1 96 ? 13.414 -1.929 12.336 1 97.06 96 TRP B O 1
ATOM 1766 N N . VAL B 1 97 ? 12.672 -1.359 14.336 1 98 97 VAL B N 1
ATOM 1767 C CA . VAL B 1 97 ? 12.852 -2.711 14.852 1 98 97 VAL B CA 1
ATOM 1768 C C . VAL B 1 97 ? 11.922 -3.674 14.117 1 98 97 VAL B C 1
ATOM 1770 O O . VAL B 1 97 ? 12.352 -4.734 13.656 1 98 97 VAL B O 1
ATOM 1773 N N . LEU B 1 98 ? 10.688 -3.293 14 1 97.38 98 LEU B N 1
ATOM 1774 C CA . LEU B 1 98 ? 9.742 -4.117 13.266 1 97.38 98 LEU B CA 1
ATOM 1775 C C . LEU B 1 98 ? 10.172 -4.285 11.812 1 97.38 98 LEU B C 1
ATOM 1777 O O . LEU B 1 98 ? 10.062 -5.375 11.25 1 97.38 98 LEU B O 1
ATOM 1781 N N . PHE B 1 99 ? 10.656 -3.219 11.25 1 97.69 99 PHE B N 1
ATOM 1782 C CA . PHE B 1 99 ? 11.172 -3.264 9.883 1 97.69 99 PHE B CA 1
ATOM 1783 C C . PHE B 1 99 ? 12.258 -4.328 9.75 1 97.69 99 PHE B C 1
ATOM 1785 O O . PHE B 1 99 ? 12.18 -5.188 8.867 1 97.69 99 PHE B O 1
ATOM 1792 N N . VAL B 1 100 ? 13.203 -4.34 10.633 1 97.5 100 VAL B N 1
ATOM 1793 C CA . VAL B 1 100 ? 14.336 -5.254 10.555 1 97.5 100 VAL B CA 1
ATOM 1794 C C . VAL B 1 100 ? 13.867 -6.688 10.781 1 97.5 100 VAL B C 1
ATOM 1796 O O . VAL B 1 100 ? 14.242 -7.598 10.039 1 97.5 100 VAL B O 1
ATOM 1799 N N . VAL B 1 101 ? 13.039 -6.898 11.719 1 96.31 101 VAL B N 1
ATOM 1800 C CA . VAL B 1 101 ? 12.562 -8.234 12.07 1 96.31 101 VAL B CA 1
ATOM 1801 C C . VAL B 1 101 ? 11.797 -8.836 10.891 1 96.31 101 VAL B C 1
ATOM 1803 O O . VAL B 1 101 ? 12 -10 10.547 1 96.31 101 VAL B O 1
ATOM 1806 N N . PHE B 1 102 ? 11.031 -8.062 10.242 1 94.69 102 PHE B N 1
ATOM 1807 C CA . PHE B 1 102 ? 10.188 -8.586 9.172 1 94.69 102 PHE B CA 1
ATOM 1808 C C . PHE B 1 102 ? 10.953 -8.664 7.859 1 94.69 102 PHE B C 1
ATOM 1810 O O . PHE B 1 102 ? 10.664 -9.516 7.016 1 94.69 102 PHE B O 1
ATOM 1817 N N . TYR B 1 103 ? 11.883 -7.805 7.664 1 95.62 103 TYR B N 1
ATOM 1818 C CA . TYR B 1 103 ? 12.609 -7.742 6.402 1 95.62 103 TYR B CA 1
ATOM 1819 C C . TYR B 1 103 ? 13.688 -8.82 6.336 1 95.62 103 TYR B C 1
ATOM 1821 O O . TYR B 1 103 ? 13.969 -9.359 5.262 1 95.62 103 TYR B O 1
ATOM 1829 N N . LEU B 1 104 ? 14.219 -9.18 7.41 1 94.56 104 LEU B N 1
ATOM 1830 C CA . LEU B 1 104 ? 15.383 -10.047 7.488 1 94.56 104 LEU B CA 1
ATOM 1831 C C . LEU B 1 104 ? 15.109 -11.398 6.832 1 94.56 104 LEU B C 1
ATOM 1833 O O . LEU B 1 104 ? 15.906 -11.875 6.023 1 94.56 104 LEU B O 1
ATOM 1837 N N . PRO B 1 105 ? 14.016 -12.055 7.094 1 89.75 105 PRO B N 1
ATOM 1838 C CA . PRO B 1 105 ? 13.758 -13.344 6.445 1 89.75 105 PRO B CA 1
ATOM 1839 C C . PRO B 1 105 ? 13.734 -13.242 4.922 1 89.75 105 PRO B C 1
ATOM 1841 O O . PRO B 1 105 ? 14.211 -14.141 4.234 1 89.75 105 PRO B O 1
ATOM 1844 N N . PHE B 1 106 ? 13.242 -12.164 4.453 1 88.44 106 PHE B N 1
ATOM 1845 C CA . PHE B 1 106 ? 13.18 -11.992 3.008 1 88.44 106 PHE B CA 1
ATOM 1846 C C . PHE B 1 106 ? 14.57 -11.711 2.436 1 88.44 106 PHE B C 1
ATOM 1848 O O . PHE B 1 106 ? 14.906 -12.203 1.357 1 88.44 106 PHE B O 1
ATOM 1855 N N . LEU B 1 107 ? 15.281 -10.906 3.133 1 90.31 107 LEU B N 1
ATOM 1856 C CA . LEU B 1 107 ? 16.641 -10.594 2.705 1 90.31 107 LEU B CA 1
ATOM 1857 C C . LEU B 1 107 ? 17.484 -11.859 2.629 1 90.31 107 LEU B C 1
ATOM 1859 O O . LEU B 1 107 ? 18.234 -12.055 1.663 1 90.31 107 LEU B O 1
ATOM 1863 N N . VAL B 1 108 ? 17.359 -12.727 3.537 1 88.31 108 VAL B N 1
ATOM 1864 C CA . VAL B 1 108 ? 18.141 -13.953 3.613 1 88.31 108 VAL B CA 1
ATOM 1865 C C . VAL B 1 108 ? 17.703 -14.922 2.523 1 88.31 108 VAL B C 1
ATOM 1867 O O . VAL B 1 108 ? 18.531 -15.484 1.804 1 88.31 108 VAL B O 1
ATOM 1870 N N . LYS B 1 109 ? 16.484 -15.094 2.377 1 84.06 109 LYS B N 1
ATOM 1871 C CA . LYS B 1 109 ? 15.953 -16.078 1.428 1 84.06 109 LYS B CA 1
ATOM 1872 C C . LYS B 1 109 ? 16.203 -15.625 -0.011 1 84.06 109 LYS B C 1
ATOM 1874 O O . LYS B 1 109 ? 16.75 -16.375 -0.815 1 84.06 109 LYS B O 1
ATOM 1879 N N . ILE B 1 110 ? 15.836 -14.43 -0.299 1 81.88 110 ILE B N 1
ATOM 1880 C CA . ILE B 1 110 ? 15.961 -13.922 -1.661 1 81.88 110 ILE B CA 1
ATOM 1881 C C . ILE B 1 110 ? 17.422 -13.617 -1.969 1 81.88 110 ILE B C 1
ATOM 1883 O O . ILE B 1 110 ? 17.906 -13.93 -3.061 1 81.88 110 ILE B O 1
ATOM 1887 N N . GLY B 1 111 ? 18.047 -13.023 -1.012 1 80.62 111 GLY B N 1
ATOM 1888 C CA . GLY B 1 111 ? 19.469 -12.75 -1.175 1 80.62 111 GLY B CA 1
ATOM 1889 C C . GLY B 1 111 ? 20.297 -14 -1.382 1 80.62 111 GLY B C 1
ATOM 1890 O O . GLY B 1 111 ? 21.203 -14.023 -2.219 1 80.62 111 GLY B O 1
ATOM 1891 N N . GLY B 1 112 ? 19.938 -15.008 -0.623 1 79.38 112 GLY B N 1
ATOM 1892 C CA . GLY B 1 112 ? 20.609 -16.281 -0.802 1 79.38 112 GLY B CA 1
ATOM 1893 C C . GLY B 1 112 ? 20.375 -16.891 -2.168 1 79.38 112 GLY B C 1
ATOM 1894 O O . GLY B 1 112 ? 21.281 -17.5 -2.75 1 79.38 112 GLY B O 1
ATOM 1895 N N . GLY B 1 113 ? 19.156 -16.719 -2.629 1 75.19 113 GLY B N 1
ATOM 1896 C CA . GLY B 1 113 ? 18.844 -17.203 -3.967 1 75.19 113 GLY B CA 1
ATOM 1897 C C . GLY B 1 113 ? 19.609 -16.484 -5.055 1 75.19 113 GLY B C 1
ATOM 1898 O O . GLY B 1 113 ? 20.094 -17.094 -6.008 1 75.19 113 GLY B O 1
ATOM 1899 N N . ILE B 1 114 ? 19.719 -15.25 -4.926 1 73.31 114 ILE B N 1
ATOM 1900 C CA . ILE B 1 114 ? 20.453 -14.43 -5.891 1 73.31 114 ILE B CA 1
ATOM 1901 C C . ILE B 1 114 ? 21.922 -14.789 -5.879 1 73.31 114 ILE B C 1
ATOM 1903 O O . ILE B 1 114 ? 22.547 -14.938 -6.934 1 73.31 114 ILE B O 1
ATOM 1907 N N . LEU B 1 115 ? 22.344 -15.039 -4.645 1 73.12 115 LEU B N 1
ATOM 1908 C CA . LEU B 1 115 ? 23.766 -15.32 -4.5 1 73.12 115 LEU B CA 1
ATOM 1909 C C . LEU B 1 115 ? 24.047 -16.797 -4.77 1 73.12 115 LEU B C 1
ATOM 1911 O O . LEU B 1 115 ? 25.109 -17.141 -5.281 1 73.12 115 LEU B O 1
ATOM 1915 N N . GLY B 1 116 ? 23.219 -17.703 -4.227 1 63.84 116 GLY B N 1
ATOM 1916 C CA . GLY B 1 116 ? 23.422 -19.141 -4.398 1 63.84 116 GLY B CA 1
ATOM 1917 C C . GLY B 1 116 ? 23.047 -19.625 -5.785 1 63.84 116 GLY B C 1
ATOM 1918 O O . GLY B 1 116 ? 23.547 -20.656 -6.234 1 63.84 116 GLY B O 1
ATOM 1919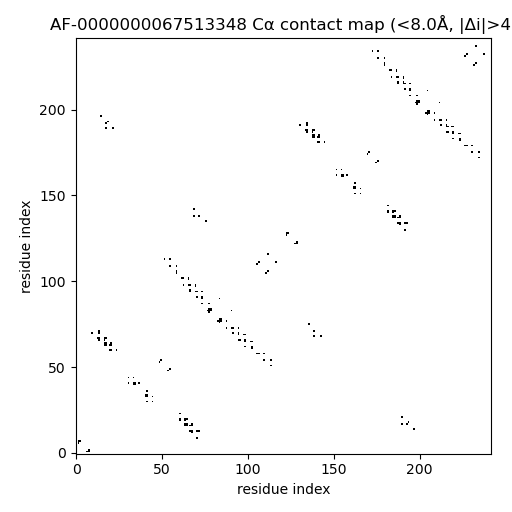 N N . GLY B 1 117 ? 21.859 -19.359 -6.387 1 58.25 117 GLY B N 1
ATOM 1920 C CA . GLY B 1 117 ? 21.609 -19.812 -7.746 1 58.25 117 GLY B CA 1
ATOM 1921 C C . GLY B 1 117 ? 22.781 -19.562 -8.68 1 58.25 117 GLY B C 1
ATOM 1922 O O . GLY B 1 117 ? 22.734 -19.953 -9.852 1 58.25 117 GLY B O 1
ATOM 1923 N N . SER B 1 118 ? 23.672 -18.688 -8.5 1 46.5 118 SER B N 1
ATOM 1924 C CA . SER B 1 118 ? 24.875 -18.719 -9.32 1 46.5 118 SER B CA 1
ATOM 1925 C C .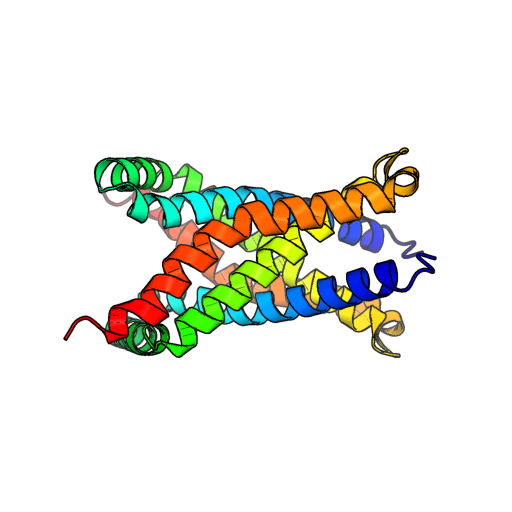 SER B 1 118 ? 25.641 -20.016 -9.133 1 46.5 118 SER B C 1
ATOM 1927 O O . SER B 1 118 ? 26.453 -20.406 -9.977 1 46.5 118 SER B O 1
ATOM 1929 N N . HIS B 1 119 ? 25.578 -20.672 -8.023 1 39.59 119 HIS B N 1
ATOM 1930 C CA . HIS B 1 119 ? 26.422 -21.859 -7.93 1 39.59 119 HIS B CA 1
ATOM 1931 C C . HIS B 1 119 ? 25.719 -23.094 -8.453 1 39.59 119 HIS B C 1
ATOM 1933 O O . HIS B 1 119 ? 26.281 -24.203 -8.414 1 39.59 119 HIS B O 1
ATOM 1939 N N . GLY B 1 120 ? 24.484 -23.125 -8.703 1 36.03 120 GLY B N 1
ATOM 1940 C CA . GLY B 1 120 ? 24 -24.422 -9.148 1 36.03 120 GLY B CA 1
ATOM 1941 C C . GLY B 1 120 ? 24.344 -24.734 -10.594 1 36.03 120 GLY B C 1
ATOM 1942 O O . GLY B 1 120 ? 23.5 -24.562 -11.484 1 36.03 120 GLY B O 1
ATOM 1943 N N . ASP B 1 121 ? 25.516 -24.438 -11.141 1 30 121 ASP B N 1
ATOM 1944 C CA . ASP B 1 121 ? 25.969 -25.438 -12.109 1 30 121 ASP B CA 1
ATOM 1945 C C . ASP B 1 121 ? 26.078 -26.812 -11.461 1 30 121 ASP B C 1
ATOM 1947 O O . ASP B 1 121 ? 26.438 -26.922 -10.289 1 30 121 ASP B O 1
#

Solvent-accessible surface area (backbone atoms only — not comparable to full-atom values): 12968 Å² total; per-residue (Å²): 123,73,72,52,77,64,44,50,47,52,51,51,51,38,54,51,25,49,52,54,49,49,56,49,47,54,53,50,51,51,54,64,50,22,62,78,65,38,66,69,50,31,49,53,48,49,60,61,57,68,36,71,69,43,56,56,48,45,53,52,46,51,51,29,50,43,47,34,52,38,49,47,50,44,51,48,41,37,70,75,39,94,55,26,64,80,41,42,67,60,42,51,51,51,33,49,52,51,36,51,66,64,44,46,62,52,51,52,54,53,48,42,45,67,60,46,62,69,60,72,115,122,74,74,52,77,64,46,50,47,52,51,51,51,37,55,51,26,48,50,53,48,50,57,49,48,54,54,51,51,51,54,64,50,22,62,78,65,39,66,70,49,32,49,53,48,49,60,61,59,67,36,69,70,43,55,54,48,46,54,51,45,52,52,30,50,43,46,32,52,37,50,46,49,42,50,50,41,37,70,75,41,92,56,26,64,81,41,42,67,61,43,53,49,51,33,50,50,52,36,49,65,64,43,46,64,52,50,52,54,53,47,43,45,67,60,47,64,67,59,72,115

InterPro domains:
  IPR000701 Succinate dehydrogenase/fumarate reductase type B, transmembrane subunit [PF01127] (2-102)
  IPR014314 Succinate dehydrogenase, cytochrome b556 subunit [TIGR02970] (2-104)
  IPR034804 Fumarate reductase/succinate dehydrogenase, transmembrane subunit [G3DSA:1.20.1300.10] (1-110)
  IPR034804 Fumarate reductase/succinate dehydrogenase, transmembrane subunit [SSF81343] (2-108)
  IPR039023 Succinate dehydrogenase membrane subunit SdhC, prokaryotes [PTHR41910] (1-111)

pLDDT: mean 86.8, std 14.58, range [29.75, 98.38]

Foldseek 3Di:
DPPDPVVVVLVVLLVVLVVLLVVVVVLVVLQVCQVVVDDVSNVVSVVVCPDLVNLVVVLVNLLSVLSNVLSVVLVVCLVPDPCSVVCSVVSVVVSVVSSCVVSVVSCCVSVCCSVVVVPPD/DPPDPVVVVLVVLLVVLVVLLVVVVVLVVLQVCQVVVDDVSNVVSVVVCPDLVNLVVVLVNLLSVLSNVLSVVLVVCLVPDPCSVVCSVVSVVVSVVSSCVVSVVSCCVSVCCSVVVVPPD

Radius of gyration: 20.14 Å; Cα contacts (8 Å, |Δi|>4): 144; chains: 2; bounding box: 52×55×49 Å

Sequence (242 aa):
MYRGSEGQWAFYLHRISGIGILVFLVLHVLNIASAMWGPEVSNAFMKFYHQPVFQLGLLVLIAGVLYHGFNGLRIILMDFTSWGVRYQKQLWYAAWVLFVVFYLPFLVKIGGGILGGSHGDMYRGSEGQWAFYLHRISGIGILVFLVLHVLNIASAMWGPEVSNAFMKFYHQPVFQLGLLVLIAGVLYHGFNGLRIILMDFTSWGVRYQKQLWYAAWVLFVVFYLPFLVKIGGGILGGSHGD

Organism: Thermus thermophilus (strain ATCC 27634 / DSM 579 / HB8) (NCBI:txid300852)

Secondary structure (DSSP, 8-state):
---SHHHHHHHHHHHHHHHHHHHHHHHHHHHHHGGGG-HHHHHHHHHHHTSHHHHHHHHHHHHHHHHHHHHHHHHHHHHH-SSTTTTHHHHHHHHHHHHHHHHHHHHHHHHHHHHHTTT--/---SHHHHHHHHHHHHHHHHHHHHHHHHHHHHHGGGG-HHHHHHHHHHHTSHHHHHHHHHHHHHHHHHHHHHHHHHHHHH-SSTTTTHHHHHHHHHHHHHHHHHHHHHHHHHHHHHTTT--